Protein AF-A0A6L8KN87-F1 (afdb_monomer)

Solvent-accessible surface area (backbone atoms only — not comparable to full-atom values): 13237 Å² total; per-residue (Å²): 112,73,33,67,49,71,59,48,48,51,52,54,49,55,60,53,72,44,81,81,64,76,75,61,47,58,63,49,22,57,54,46,56,74,53,56,68,62,73,88,76,50,50,73,32,32,50,43,18,48,42,52,71,24,52,58,38,46,48,34,84,45,58,83,90,52,60,23,102,80,75,30,55,58,26,48,72,44,76,50,66,49,100,84,71,46,81,42,54,41,59,46,68,85,76,59,51,71,59,45,38,55,45,24,52,51,47,26,74,66,48,80,33,33,55,59,16,17,50,25,16,41,46,28,44,53,41,34,55,48,41,39,67,78,40,74,89,51,87,70,60,84,74,58,68,66,39,43,51,49,13,21,55,19,19,51,56,35,32,72,44,42,48,90,89,37,68,69,39,50,55,49,24,50,52,27,30,50,50,18,30,51,37,19,56,74,67,66,35,67,70,51,30,54,51,28,50,49,51,46,52,50,52,51,52,51,40,43,76,74,66,52,61,92,54,60,70,65,54,60,65,66,60,51,82,78,48,89,73,79,75,81,76,82,79,83,84,134

Nearest PDB structures (foldseek):
  6xr2-assembly1_C  TM=4.197E-01  e=4.794E-02  synthetic construct
  8e0m-assembly4_K  TM=3.903E-01  e=5.092E-01  synthetic construct
  3w3z-assembly1_A  TM=2.682E-01  e=6.289E+00  Saccharomyces cerevisiae S288C

Secondary structure (DSSP, 8-state):
-----HHHHHHHHHHHHSPP----HHHHHHHHHHTPPPGGG--HHHHHHHIIIIIHHHPEEPPTT---TTSSSEE-SEEEE-TTS-EEEES-GGG--HHHHHHHHHHHHH---HHHHHHHHHHHHHHHHHHHHH-TTSPPPP--HHHHHHHHHHHHHHHTT--TT-HHHHHHHHHHHHHHHHHHHHTT-HHHHHHHHHHHHHHHHHHHHTT--TTTHHHHHHHTTS----PPPPPP--

Radius of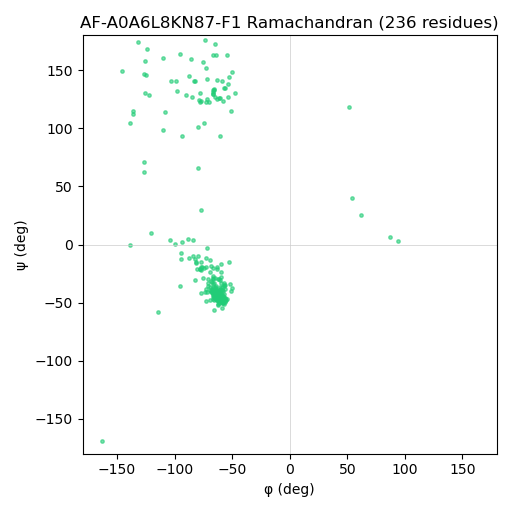 gyration: 19.63 Å; Cα contacts (8 Å, |Δi|>4): 284; chains: 1; bounding box: 73×39×49 Å

Mean predicted aligned error: 7.04 Å

pLDDT: mean 88.49, std 16.47, range [32.66, 98.69]

Foldseek 3Di:
DADAPPQLVVVLVVQQVDDAAADQLQVQLVVSVVSDDPPVPDDPNNVLNNCLRRQLSQWDADDPPDAEPQNFRTHAPDWDADPVRDIDGHVDLQPRDPVSLVVLVVQLVVGPHLVSVLSSLRSSQRSLVSNCVSCVPDDRDDRDLVSLQSNLVSLLVNLVNADLVDVVSLVVNLVSLLSSLVSCVVSVPPVSNVVSVVSNVVSVVVSVVVPVPVCVVSVVSSVVVPDPDPDDDPDDDD

Sequence (238 aa):
MVQIPPALTRRLTEIEATAPSWLDEHPLAAELETLVPDVVALTNDERLGCFAEIVGHRFVPNMPPDRSPWDSYFGPTASGTDKNGNEVHMPDAKQVDAEVIEYWKARARQTPHPILRARYADLAWEVSRIWNREHPDRHRIERPRELAQLAADAYLDSAALADSAEPVQLFMAWRYLSRALELAIFVKDATLVERAKKAAFDFNRINRATGHTGQWWLIDDQDGAGASVERPSPAPGA

Structure (mmCIF, N/CA/C/O backbone):
data_AF-A0A6L8KN87-F1
#
_entry.id   AF-A0A6L8KN87-F1
#
loop_
_atom_site.group_PDB
_atom_site.id
_atom_site.type_symbol
_atom_site.label_atom_id
_atom_site.label_alt_id
_atom_site.label_comp_id
_atom_site.label_asym_id
_atom_site.label_entity_id
_atom_site.label_seq_id
_atom_site.pdbx_PDB_ins_code
_atom_site.Cartn_x
_atom_site.Cartn_y
_atom_site.Cartn_z
_atom_site.occupancy
_atom_site.B_iso_or_equiv
_atom_site.auth_seq_id
_atom_site.auth_comp_id
_atom_site.auth_asym_id
_atom_site.auth_atom_id
_atom_site.pdbx_PDB_model_num
ATOM 1 N N . MET A 1 1 ? -19.976 -0.252 8.766 1.00 86.94 1 MET A N 1
ATOM 2 C CA . MET A 1 1 ? -19.385 -0.885 7.557 1.00 86.94 1 MET A CA 1
ATOM 3 C C . MET A 1 1 ? -18.653 0.194 6.780 1.00 86.94 1 MET A C 1
ATOM 5 O O . MET A 1 1 ? -19.199 1.271 6.645 1.00 86.94 1 MET A O 1
ATOM 9 N N . VAL A 1 2 ? -17.442 -0.042 6.272 1.00 95.75 2 VAL A N 1
ATOM 10 C CA . V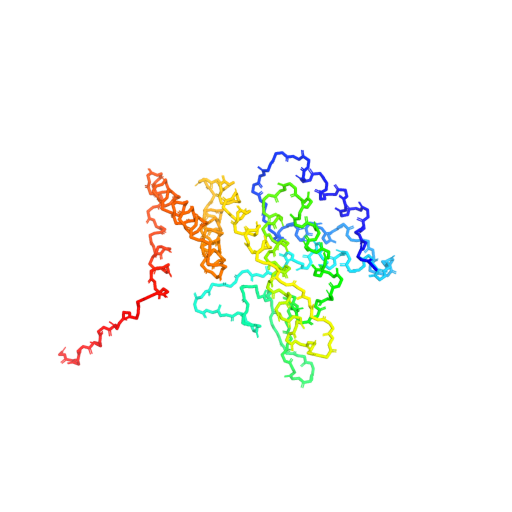AL A 1 2 ? -16.678 1.015 5.576 1.00 95.75 2 VAL A CA 1
ATOM 11 C C . VAL A 1 2 ? -17.464 1.578 4.379 1.00 95.75 2 VAL A C 1
ATOM 13 O O . VAL A 1 2 ? -17.840 0.822 3.484 1.00 95.75 2 VAL A O 1
ATOM 16 N N . GLN A 1 3 ? -17.701 2.894 4.359 1.00 97.00 3 GLN A N 1
ATOM 17 C CA . GLN A 1 3 ? -18.354 3.608 3.255 1.00 97.00 3 GLN A CA 1
ATOM 18 C C . GLN A 1 3 ? -17.434 4.710 2.736 1.00 97.00 3 GLN A C 1
ATOM 20 O O . GLN A 1 3 ? -16.949 5.520 3.511 1.00 97.00 3 GLN A O 1
ATOM 25 N N . ILE A 1 4 ? -17.181 4.770 1.429 1.00 96.62 4 ILE A N 1
ATOM 26 C CA . ILE A 1 4 ? -16.327 5.820 0.859 1.00 96.62 4 ILE A CA 1
ATOM 27 C C . ILE A 1 4 ? -17.193 7.026 0.481 1.00 96.62 4 ILE A C 1
ATOM 29 O O . ILE A 1 4 ? -18.164 6.850 -0.262 1.00 96.62 4 ILE A O 1
ATOM 33 N N . PRO A 1 5 ? -16.851 8.255 0.917 1.00 96.12 5 PRO A N 1
ATOM 34 C CA . PRO A 1 5 ? -17.559 9.449 0.478 1.00 96.12 5 PRO A CA 1
ATOM 35 C C . PRO A 1 5 ? -17.644 9.545 -1.057 1.00 96.12 5 PRO A C 1
ATOM 37 O O . PRO A 1 5 ? -16.679 9.201 -1.754 1.00 96.12 5 PRO A O 1
ATOM 40 N N . PRO A 1 6 ? -18.750 10.064 -1.626 1.00 95.88 6 PRO A N 1
ATOM 41 C CA . PRO A 1 6 ? -18.935 10.110 -3.078 1.00 95.88 6 PRO A CA 1
ATOM 42 C C . PRO A 1 6 ? -17.830 10.860 -3.838 1.00 95.88 6 PRO A C 1
ATOM 44 O O . PRO A 1 6 ? -17.495 10.486 -4.961 1.00 95.88 6 PRO A O 1
ATOM 47 N N . ALA A 1 7 ? -17.250 11.907 -3.238 1.00 96.00 7 ALA A N 1
ATOM 48 C CA . ALA A 1 7 ? -16.167 12.678 -3.848 1.00 96.00 7 ALA A CA 1
ATOM 49 C C . ALA A 1 7 ? -14.875 11.854 -3.991 1.00 96.00 7 ALA A C 1
ATOM 51 O O . ALA A 1 7 ? -14.293 11.823 -5.074 1.00 96.00 7 ALA A O 1
ATOM 52 N N . LEU A 1 8 ? -14.485 11.124 -2.939 1.00 96.88 8 LEU A N 1
ATOM 53 C CA . LEU A 1 8 ? -13.334 10.214 -2.957 1.00 96.88 8 LEU A CA 1
ATOM 54 C C . LEU A 1 8 ? -13.569 9.071 -3.949 1.00 96.88 8 LEU A C 1
ATOM 56 O O . LEU A 1 8 ? -12.708 8.786 -4.777 1.00 96.88 8 LEU A O 1
ATOM 60 N N . THR A 1 9 ? -14.765 8.469 -3.921 1.00 97.00 9 THR A N 1
ATOM 61 C CA . THR A 1 9 ? -15.146 7.385 -4.843 1.00 97.00 9 THR A CA 1
ATOM 62 C C . THR A 1 9 ? -14.984 7.812 -6.299 1.00 97.00 9 THR A C 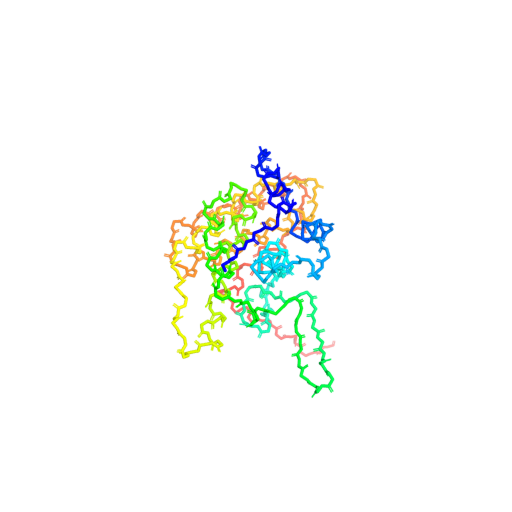1
ATOM 64 O O . THR A 1 9 ? -14.382 7.091 -7.095 1.00 97.00 9 THR A O 1
ATOM 67 N N . ARG A 1 10 ? -15.491 9.002 -6.653 1.00 97.62 10 ARG A N 1
ATOM 68 C CA . ARG A 1 10 ? -15.362 9.554 -8.005 1.00 97.62 10 ARG A CA 1
ATOM 69 C C . ARG A 1 10 ? -13.896 9.702 -8.395 1.00 97.62 10 ARG A C 1
ATOM 71 O O . ARG A 1 10 ? -13.511 9.225 -9.457 1.00 97.62 10 ARG A O 1
ATOM 78 N N . ARG A 1 11 ? -13.082 10.306 -7.526 1.00 97.12 11 ARG A N 1
ATOM 79 C CA . ARG A 1 11 ? -11.677 10.571 -7.835 1.00 97.12 11 ARG A CA 1
ATOM 80 C C . ARG A 1 11 ? -10.859 9.292 -8.014 1.00 97.12 11 ARG A C 1
ATOM 82 O O . ARG A 1 11 ? -10.108 9.177 -8.977 1.00 97.12 11 ARG A O 1
ATOM 89 N N . LEU A 1 12 ? -11.044 8.313 -7.131 1.00 96.56 12 LEU A N 1
ATOM 90 C CA . LEU A 1 12 ? -10.401 7.001 -7.250 1.00 96.56 12 LEU A CA 1
ATOM 91 C C . LEU A 1 12 ? -10.825 6.289 -8.541 1.00 96.56 12 LEU A C 1
ATOM 93 O O . LEU A 1 12 ? -9.977 5.756 -9.249 1.00 96.56 12 LEU A O 1
ATOM 97 N N . THR A 1 13 ? -12.112 6.359 -8.896 1.00 96.81 13 THR A N 1
ATOM 98 C CA . THR A 1 13 ? -12.623 5.785 -10.151 1.00 96.81 13 THR A CA 1
ATOM 99 C C . THR A 1 13 ? -11.981 6.442 -11.376 1.00 96.81 13 THR A C 1
ATOM 101 O O . THR A 1 13 ? -11.642 5.749 -12.328 1.00 96.81 13 THR A O 1
ATOM 104 N N . GLU A 1 14 ? -11.787 7.763 -11.368 1.00 96.50 14 GLU A N 1
ATOM 105 C CA . GLU A 1 14 ? -11.111 8.479 -12.459 1.00 96.50 14 GLU A CA 1
ATOM 106 C C . GLU A 1 14 ? -9.652 8.037 -12.618 1.00 96.50 14 GLU A C 1
ATOM 108 O O . GLU A 1 14 ? -9.215 7.790 -13.740 1.00 96.50 14 GLU A O 1
ATOM 113 N N . ILE A 1 15 ? -8.918 7.892 -11.508 1.00 95.62 15 ILE A N 1
ATOM 114 C CA . ILE A 1 15 ? -7.540 7.373 -11.510 1.00 95.62 15 ILE A CA 1
ATOM 115 C C . ILE A 1 15 ? -7.516 5.967 -12.122 1.00 95.62 15 ILE A C 1
ATOM 117 O O . ILE A 1 15 ? -6.724 5.681 -13.017 1.00 95.62 15 ILE A O 1
ATOM 121 N N . GLU A 1 16 ? -8.426 5.097 -11.691 1.00 95.75 16 GLU A N 1
ATOM 122 C CA . GLU A 1 16 ? -8.488 3.697 -12.119 1.00 95.75 16 GLU A CA 1
ATOM 123 C C . GLU A 1 16 ? -9.029 3.485 -13.537 1.00 95.75 16 GLU A C 1
ATOM 125 O O . GLU A 1 16 ? -8.784 2.434 -14.129 1.00 95.75 16 GLU A O 1
ATOM 130 N N . ALA A 1 17 ? -9.759 4.456 -14.088 1.00 94.00 17 ALA A N 1
ATOM 131 C CA . ALA A 1 17 ? -10.262 4.411 -15.458 1.00 94.00 17 ALA A CA 1
ATOM 132 C C . ALA A 1 17 ? -9.178 4.731 -16.500 1.00 94.00 17 ALA A C 1
ATOM 134 O O . ALA A 1 17 ? -9.341 4.412 -17.680 1.00 94.00 17 ALA A O 1
ATOM 135 N N . THR A 1 18 ? -8.086 5.377 -16.086 1.00 89.44 18 THR A N 1
ATOM 136 C CA . THR A 1 18 ? -6.956 5.695 -16.965 1.00 89.44 18 THR A CA 1
ATOM 137 C C . THR A 1 18 ? -5.960 4.540 -17.064 1.00 89.44 18 THR A C 1
ATOM 139 O O . THR A 1 18 ? -5.928 3.644 -16.221 1.00 89.44 18 THR A O 1
ATOM 142 N N . ALA A 1 19 ? -5.146 4.537 -18.127 1.00 85.25 19 ALA A N 1
ATOM 143 C CA . ALA A 1 19 ? -4.025 3.608 -18.211 1.00 85.25 19 ALA A CA 1
ATOM 144 C C . ALA A 1 19 ? -3.113 3.809 -16.986 1.00 85.25 19 ALA A C 1
ATOM 146 O O . ALA A 1 19 ? -2.826 4.963 -16.663 1.00 85.25 19 ALA A O 1
ATOM 147 N N . PRO A 1 20 ? -2.655 2.732 -16.319 1.00 89.00 20 PRO A N 1
ATOM 148 C CA . PRO A 1 20 ? -1.827 2.865 -15.131 1.00 89.00 20 PRO A CA 1
ATOM 149 C C . PRO A 1 20 ? -0.608 3.750 -15.385 1.00 89.00 20 PRO A C 1
ATOM 151 O O . PRO A 1 20 ? 0.164 3.507 -16.312 1.00 89.00 20 PRO A O 1
ATOM 154 N N . SER A 1 21 ? -0.440 4.759 -14.539 1.00 93.88 21 SER A N 1
ATOM 155 C CA . SER A 1 21 ? 0.724 5.636 -14.510 1.00 93.88 21 SER A CA 1
ATOM 156 C C . SER A 1 21 ? 1.345 5.611 -13.122 1.00 93.88 21 SER A C 1
ATOM 158 O O . SER A 1 21 ? 0.746 5.114 -12.167 1.00 93.88 21 SER A O 1
ATOM 160 N N . TRP A 1 22 ? 2.549 6.163 -12.992 1.00 96.19 22 TRP A N 1
ATOM 161 C CA . TRP A 1 22 ? 3.132 6.356 -11.673 1.00 96.19 22 TRP A CA 1
ATOM 162 C C . TRP A 1 22 ? 2.193 7.187 -10.786 1.00 96.19 22 TRP A C 1
ATOM 164 O O . TRP A 1 22 ? 1.646 8.202 -11.223 1.00 96.19 22 TRP A O 1
ATOM 174 N N . LEU A 1 23 ? 2.005 6.739 -9.547 1.00 95.56 23 LEU A N 1
ATOM 175 C CA . LEU A 1 23 ? 1.123 7.345 -8.560 1.00 95.56 23 LEU A CA 1
ATOM 176 C C . LEU A 1 23 ? 1.869 7.382 -7.232 1.00 95.56 23 LEU A C 1
ATOM 178 O O . LEU A 1 23 ? 2.184 6.335 -6.679 1.00 95.56 23 LEU A O 1
ATOM 182 N N . ASP A 1 24 ? 2.159 8.579 -6.735 1.00 93.12 24 ASP A N 1
ATOM 183 C CA . ASP A 1 24 ? 2.758 8.743 -5.413 1.00 93.12 24 ASP A CA 1
ATOM 184 C C . ASP A 1 24 ? 1.649 8.753 -4.356 1.00 93.12 24 ASP A C 1
ATOM 186 O O . ASP A 1 24 ? 0.673 9.508 -4.445 1.00 93.12 24 ASP A O 1
ATOM 190 N N . GLU A 1 25 ? 1.786 7.888 -3.357 1.00 92.12 25 GLU A N 1
ATOM 191 C CA . GLU A 1 25 ? 0.766 7.674 -2.344 1.00 92.12 25 GLU A CA 1
ATOM 192 C C . GLU A 1 25 ? 0.597 8.897 -1.426 1.00 92.12 25 GLU A C 1
ATOM 194 O O . GLU A 1 25 ? -0.518 9.175 -0.981 1.00 92.12 25 GLU A O 1
ATOM 199 N N . HIS A 1 26 ? 1.654 9.680 -1.168 1.00 92.25 26 HIS A N 1
ATOM 200 C CA . HIS A 1 26 ? 1.548 10.856 -0.292 1.00 92.25 26 HIS A CA 1
ATOM 201 C C . HIS A 1 26 ? 0.792 12.026 -0.947 1.00 92.25 26 HIS A C 1
ATOM 203 O O . HIS A 1 26 ? -0.114 12.569 -0.301 1.00 92.25 26 HIS A O 1
ATOM 209 N N . PRO A 1 27 ? 1.101 12.430 -2.196 1.00 95.25 27 PRO A N 1
ATOM 210 C CA . PRO A 1 27 ? 0.283 13.360 -2.963 1.00 95.25 27 PRO A CA 1
ATOM 211 C C . PRO A 1 27 ? -1.150 12.873 -3.152 1.00 95.25 27 PRO A C 1
ATOM 213 O O . PRO A 1 27 ? -2.059 13.682 -3.000 1.00 95.25 27 PRO A O 1
ATOM 216 N N . LEU A 1 28 ? -1.372 11.574 -3.400 1.00 96.00 28 LEU A N 1
ATOM 217 C CA . LEU A 1 28 ? -2.726 11.023 -3.477 1.00 96.00 28 LEU A CA 1
ATOM 218 C C . LEU A 1 28 ? -3.489 11.231 -2.164 1.00 96.00 28 LEU A C 1
ATOM 220 O O . LEU A 1 28 ? -4.614 11.719 -2.182 1.00 96.00 28 LEU A O 1
ATOM 224 N N . ALA A 1 29 ? -2.886 10.897 -1.020 1.00 96.56 29 ALA A N 1
ATOM 225 C CA . ALA A 1 29 ? -3.517 11.108 0.281 1.00 96.56 29 ALA A CA 1
ATOM 226 C C . ALA A 1 29 ? -3.889 12.584 0.494 1.00 96.56 29 ALA A C 1
ATOM 228 O O . ALA A 1 29 ? -5.012 12.886 0.887 1.00 96.56 29 ALA A O 1
ATOM 229 N N . ALA A 1 30 ? -2.968 13.502 0.179 1.00 96.50 30 ALA A N 1
ATOM 230 C CA . ALA A 1 30 ? -3.201 14.940 0.294 1.00 96.50 30 ALA A CA 1
ATOM 231 C C . ALA A 1 30 ? -4.310 15.431 -0.655 1.00 96.50 30 ALA A C 1
ATOM 233 O O . ALA A 1 30 ? -5.129 16.264 -0.275 1.00 96.50 30 ALA A O 1
ATOM 234 N N . GLU A 1 31 ? -4.364 14.900 -1.877 1.00 97.19 31 GLU A N 1
ATOM 235 C CA . GLU A 1 31 ? -5.434 15.182 -2.831 1.00 97.19 31 GLU A CA 1
ATOM 236 C C . GLU A 1 31 ? -6.789 14.720 -2.280 1.00 97.19 31 GLU A C 1
ATOM 238 O O . GLU A 1 31 ? -7.737 15.504 -2.238 1.00 97.19 31 GLU A O 1
ATOM 243 N N . LEU A 1 32 ? -6.881 13.479 -1.800 1.00 97.12 32 LEU A N 1
ATOM 244 C CA . LEU A 1 32 ? -8.118 12.919 -1.258 1.00 97.12 32 LEU A CA 1
ATOM 245 C C . LEU A 1 32 ? -8.583 13.656 0.007 1.00 97.12 32 LEU A C 1
ATOM 247 O O . LEU A 1 32 ? -9.784 13.865 0.162 1.00 97.12 32 LEU A O 1
ATOM 251 N N . GLU A 1 33 ? -7.666 14.116 0.864 1.00 95.62 33 GLU A N 1
ATOM 252 C CA . GLU A 1 33 ? -7.979 14.961 2.031 1.00 95.62 33 GLU A CA 1
ATOM 253 C C . GLU A 1 33 ? -8.728 16.239 1.639 1.00 95.62 33 GLU A C 1
ATOM 255 O O . GLU A 1 33 ? -9.669 16.629 2.328 1.00 95.62 33 GLU A O 1
ATOM 260 N N . THR A 1 34 ? -8.377 16.862 0.509 1.00 96.50 34 THR A N 1
ATOM 261 C CA . THR A 1 34 ? -9.041 18.095 0.042 1.00 96.50 34 THR A CA 1
ATOM 262 C C . THR A 1 34 ? -10.492 17.871 -0.393 1.00 96.50 34 THR A C 1
ATOM 264 O O . THR A 1 34 ? -11.270 18.820 -0.478 1.00 96.50 34 THR A O 1
ATOM 267 N N . LEU A 1 35 ? -10.863 16.615 -0.659 1.00 96.38 35 LEU A N 1
ATOM 268 C CA . LEU A 1 35 ? -12.198 16.205 -1.090 1.00 96.38 35 L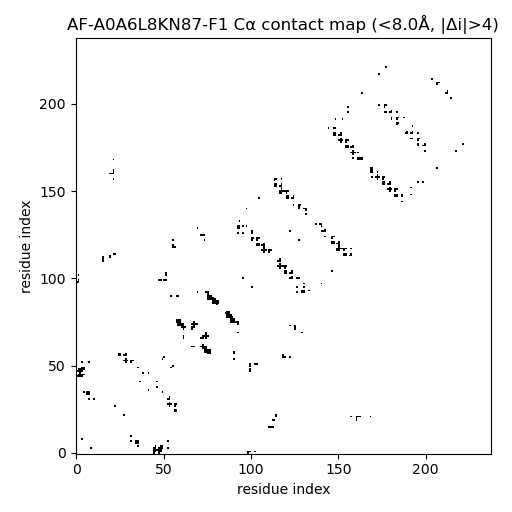EU A CA 1
ATOM 269 C C . LEU A 1 35 ? -13.088 15.762 0.079 1.00 96.38 35 LEU A C 1
ATOM 271 O O . LEU A 1 35 ? -14.274 15.486 -0.129 1.00 96.38 35 LEU A O 1
ATOM 275 N N . VAL A 1 36 ? -12.532 15.661 1.289 1.00 94.44 36 VAL A N 1
ATOM 276 C CA . VAL A 1 36 ? -13.282 15.255 2.478 1.00 94.44 36 VAL A CA 1
ATOM 277 C C . VAL A 1 36 ? -14.219 16.402 2.880 1.00 94.44 36 VAL A C 1
ATOM 279 O O . VAL A 1 36 ? -13.758 17.531 3.063 1.00 94.44 36 VAL A O 1
ATOM 282 N N . PRO A 1 37 ? -15.539 16.159 3.008 1.00 83.69 37 PRO A N 1
ATOM 283 C CA . PRO A 1 37 ? -16.458 17.169 3.524 1.00 83.69 37 PRO A CA 1
ATOM 284 C C . PRO A 1 37 ? -16.127 17.490 4.989 1.00 83.69 37 PRO A C 1
ATOM 286 O O . PRO A 1 37 ? -15.308 16.816 5.611 1.00 83.69 37 PRO A O 1
ATOM 289 N N . ASP A 1 38 ? -16.778 18.503 5.567 1.00 89.25 38 ASP A N 1
ATOM 290 C CA . ASP A 1 38 ? -16.598 18.816 6.988 1.00 89.25 38 ASP A CA 1
ATOM 291 C C . ASP A 1 38 ? -16.716 17.537 7.832 1.00 89.25 38 ASP A C 1
ATOM 293 O O . ASP A 1 38 ? -17.666 16.763 7.688 1.00 89.25 38 ASP A O 1
ATOM 297 N N . VAL A 1 39 ? -15.738 17.316 8.712 1.00 83.19 39 VAL A N 1
ATOM 298 C CA . VAL A 1 39 ? -15.678 16.154 9.596 1.00 83.19 39 VAL A CA 1
ATOM 299 C C . VAL A 1 39 ? -16.987 15.987 10.364 1.00 83.19 39 VAL A C 1
ATOM 301 O O . VAL A 1 39 ? -17.393 14.858 10.608 1.00 83.19 39 VAL A O 1
ATOM 304 N N . VAL A 1 40 ? -17.684 17.066 10.727 1.00 87.69 40 VAL A N 1
ATOM 305 C CA . VAL A 1 40 ? -18.980 17.009 11.426 1.00 87.69 40 VAL A CA 1
ATOM 306 C C . VAL A 1 40 ? -20.096 16.421 10.549 1.00 87.69 40 VAL A C 1
ATOM 308 O O . VAL A 1 40 ? -21.027 15.820 11.079 1.00 87.69 40 VAL A O 1
ATOM 311 N N . ALA A 1 41 ? -19.993 16.542 9.225 1.00 91.19 41 ALA A N 1
ATOM 312 C CA . ALA A 1 41 ? -20.965 16.009 8.274 1.00 91.19 41 ALA A CA 1
ATOM 313 C C . ALA A 1 41 ? -20.776 14.511 7.976 1.00 91.19 41 ALA A C 1
ATOM 315 O O . ALA A 1 41 ? -21.690 13.889 7.439 1.00 91.19 41 ALA A O 1
ATOM 316 N N . LEU A 1 42 ? -19.622 13.928 8.323 1.00 93.94 42 LEU A N 1
ATOM 317 C CA . LEU A 1 42 ? -19.329 12.517 8.070 1.00 93.94 42 LEU A CA 1
ATOM 318 C C . LEU A 1 42 ? -20.016 11.595 9.080 1.00 93.94 42 LEU A C 1
ATOM 320 O O . LEU A 1 42 ? -19.835 11.727 10.301 1.00 93.94 42 LEU A O 1
ATOM 324 N N . THR A 1 43 ? -20.700 10.580 8.555 1.00 95.56 43 THR A N 1
ATOM 325 C CA . THR A 1 43 ? -21.112 9.408 9.334 1.00 95.56 43 THR A CA 1
ATOM 326 C C . THR A 1 43 ? -19.892 8.628 9.840 1.00 95.56 43 THR A C 1
ATOM 328 O O . THR A 1 43 ? -18.775 8.788 9.348 1.00 95.56 43 THR A O 1
ATOM 331 N N . ASN A 1 44 ? -20.082 7.754 10.831 1.00 94.69 44 ASN A N 1
ATOM 332 C CA . ASN A 1 44 ? -18.991 6.901 11.322 1.00 94.69 44 ASN A CA 1
ATOM 333 C C . ASN A 1 44 ? -18.436 5.987 10.218 1.00 94.69 44 ASN A C 1
ATOM 335 O O . ASN A 1 44 ? -17.224 5.842 10.089 1.00 94.69 44 ASN A O 1
ATOM 339 N N . ASP A 1 45 ? -19.320 5.440 9.388 1.00 96.38 45 ASP A N 1
ATOM 340 C CA . ASP A 1 45 ? -18.961 4.569 8.270 1.00 96.38 45 ASP A CA 1
ATOM 341 C C . ASP A 1 45 ? -18.154 5.320 7.194 1.00 96.38 45 ASP A C 1
ATOM 343 O O . ASP A 1 45 ? -17.183 4.778 6.660 1.00 96.38 45 ASP A O 1
ATOM 347 N N . GLU A 1 46 ? -18.477 6.594 6.943 1.00 96.12 46 GLU A N 1
ATOM 348 C CA . GLU A 1 46 ? -17.695 7.460 6.054 1.00 96.12 46 GLU A CA 1
ATOM 349 C C . GLU A 1 46 ? -16.345 7.875 6.640 1.00 96.12 46 GLU A C 1
ATOM 351 O O . GLU A 1 46 ? -15.366 7.986 5.903 1.00 96.12 46 GLU A O 1
ATOM 356 N N . ARG A 1 47 ? -16.244 8.058 7.963 1.00 94.94 47 ARG A N 1
ATOM 357 C CA . ARG A 1 47 ? -14.950 8.299 8.625 1.00 94.94 47 ARG A CA 1
ATOM 358 C C . ARG A 1 47 ? -14.020 7.103 8.471 1.00 94.94 47 ARG A C 1
ATOM 360 O O . ARG A 1 47 ? -12.841 7.304 8.193 1.00 94.94 47 ARG A O 1
ATOM 367 N N . LEU A 1 48 ? -14.547 5.883 8.600 1.00 95.62 48 LEU A N 1
ATOM 368 C CA . LEU A 1 48 ? -13.785 4.664 8.322 1.00 95.62 48 LEU A CA 1
ATOM 369 C C . LEU A 1 48 ? -13.337 4.611 6.858 1.00 95.62 48 LEU A C 1
ATOM 371 O O . LEU A 1 48 ? -12.206 4.220 6.585 1.00 95.62 48 LEU A O 1
ATOM 375 N N . GLY A 1 49 ? -14.184 5.044 5.920 1.00 96.38 49 GLY A N 1
ATOM 376 C CA . GLY A 1 49 ? -13.816 5.142 4.508 1.00 96.38 49 GLY A CA 1
ATOM 377 C C . GLY A 1 49 ? -12.715 6.156 4.233 1.00 96.38 49 GLY A C 1
ATOM 378 O O . GLY A 1 49 ? -11.737 5.823 3.571 1.00 96.38 49 GLY A O 1
ATOM 379 N N . CYS A 1 50 ? -12.823 7.364 4.792 1.00 95.19 50 CYS A N 1
ATOM 380 C CA . CYS A 1 50 ? -11.753 8.358 4.742 1.00 95.19 50 CYS A CA 1
ATOM 381 C C . CYS A 1 50 ? -10.460 7.796 5.332 1.00 95.19 50 CYS A C 1
ATOM 383 O O . CYS A 1 50 ? -9.405 7.917 4.723 1.00 95.19 50 CYS A O 1
ATOM 385 N N . PHE A 1 51 ? -10.527 7.135 6.488 1.00 94.69 51 PHE A N 1
ATOM 386 C CA . PHE A 1 51 ? -9.357 6.509 7.091 1.00 94.69 51 PHE A CA 1
ATOM 387 C C . PHE A 1 51 ? -8.739 5.460 6.151 1.00 94.69 51 PHE A C 1
ATOM 389 O O . PHE A 1 51 ? -7.543 5.506 5.866 1.00 94.69 51 PHE A O 1
ATOM 396 N N . ALA A 1 52 ? -9.549 4.549 5.614 1.00 96.62 52 ALA A N 1
ATOM 397 C CA . ALA A 1 52 ? -9.084 3.490 4.727 1.00 96.62 52 ALA A CA 1
ATOM 398 C C . ALA A 1 52 ? -8.436 4.028 3.439 1.00 96.62 52 ALA A C 1
ATOM 400 O O . ALA A 1 52 ? -7.417 3.486 3.006 1.00 96.62 52 ALA A O 1
ATOM 401 N N . GLU A 1 53 ? -9.010 5.077 2.845 1.00 96.69 53 GLU A N 1
ATOM 402 C CA . GLU A 1 53 ? -8.602 5.623 1.545 1.00 96.69 53 GLU A CA 1
ATOM 403 C C . GLU A 1 53 ? -7.606 6.781 1.618 1.00 96.69 53 GLU A C 1
ATOM 405 O O . GLU A 1 53 ? -7.031 7.139 0.602 1.00 96.69 53 GLU A O 1
ATOM 410 N N . ILE A 1 54 ? -7.371 7.368 2.791 1.00 96.38 54 ILE A N 1
ATOM 411 C CA . ILE A 1 54 ? -6.396 8.455 2.973 1.00 96.38 54 ILE A CA 1
ATOM 412 C C . ILE A 1 54 ? -5.266 7.984 3.871 1.00 96.38 54 ILE A C 1
ATOM 414 O O . ILE A 1 54 ? -4.099 7.983 3.484 1.00 96.38 54 ILE A O 1
ATOM 418 N N . VAL A 1 55 ? -5.610 7.563 5.088 1.00 93.06 55 VAL A N 1
ATOM 419 C CA . VAL A 1 55 ? -4.619 7.248 6.118 1.00 93.06 55 VAL A CA 1
ATOM 420 C C . VAL A 1 55 ? -3.806 6.013 5.733 1.00 93.06 55 VAL A C 1
ATOM 422 O O . VAL A 1 55 ? -2.603 5.980 5.985 1.00 93.06 55 VAL A O 1
ATOM 425 N N . GLY A 1 56 ? -4.411 5.055 5.022 1.00 93.44 56 GLY A N 1
ATOM 426 C CA . GLY A 1 56 ? -3.690 3.933 4.410 1.00 93.44 56 GLY A CA 1
ATOM 427 C C . GLY A 1 56 ? -2.487 4.381 3.565 1.00 93.44 56 GLY A C 1
ATOM 428 O O . GLY A 1 56 ? -1.402 3.808 3.658 1.00 93.44 56 GLY A O 1
ATOM 429 N N . HIS A 1 57 ? -2.632 5.472 2.812 1.00 95.56 57 HIS A N 1
ATOM 430 C CA . HIS A 1 57 ? -1.573 6.013 1.957 1.00 95.56 57 HIS A CA 1
ATOM 431 C C . HIS A 1 57 ? -0.557 6.885 2.695 1.00 95.56 57 HIS A C 1
ATOM 433 O O . HIS A 1 57 ? 0.510 7.159 2.148 1.00 95.56 57 HIS A O 1
ATOM 439 N N . ARG A 1 58 ? -0.847 7.277 3.941 1.00 95.25 58 ARG A N 1
ATOM 440 C CA . ARG A 1 58 ? 0.087 8.002 4.813 1.00 95.25 58 ARG A CA 1
ATOM 441 C C . ARG A 1 58 ? 1.091 7.079 5.500 1.00 95.25 58 ARG A C 1
ATOM 443 O O . ARG A 1 58 ? 2.081 7.571 6.013 1.00 95.25 58 ARG A O 1
ATOM 450 N N . PHE A 1 59 ? 0.894 5.762 5.529 1.00 94.56 59 PHE A N 1
ATOM 451 C CA . PHE A 1 59 ? 1.917 4.867 6.075 1.00 94.56 59 PHE A CA 1
ATOM 452 C C . PHE A 1 59 ? 3.193 4.870 5.215 1.00 94.56 59 PHE A C 1
ATOM 454 O O . PHE A 1 59 ? 3.147 4.727 3.985 1.00 94.56 59 PHE A O 1
ATOM 461 N N . VAL A 1 60 ? 4.350 4.982 5.871 1.00 91.69 60 VAL A N 1
ATOM 462 C CA . VAL A 1 60 ? 5.658 5.081 5.208 1.00 91.69 60 VAL A CA 1
ATOM 463 C C . VAL A 1 60 ? 6.338 3.713 5.179 1.00 91.69 60 VAL A C 1
ATOM 465 O O . VAL A 1 60 ? 6.392 3.049 6.214 1.00 91.69 60 VAL A O 1
ATOM 468 N N . PRO A 1 61 ? 6.870 3.269 4.030 1.00 89.94 61 PRO A N 1
ATOM 469 C CA . PRO A 1 61 ? 7.757 2.114 3.974 1.00 89.94 61 PRO A CA 1
ATOM 470 C C . PRO A 1 61 ? 9.040 2.335 4.784 1.00 89.94 61 PRO A C 1
ATOM 472 O O . PRO A 1 61 ? 9.774 3.292 4.532 1.00 89.94 61 PRO A O 1
ATOM 475 N N . ASN A 1 62 ? 9.345 1.419 5.695 1.00 83.50 62 ASN A N 1
ATOM 476 C CA . ASN A 1 62 ? 10.621 1.341 6.392 1.00 83.50 62 ASN A CA 1
ATOM 477 C C . ASN A 1 62 ? 11.515 0.288 5.740 1.00 83.50 62 ASN A C 1
ATOM 479 O O . ASN A 1 62 ? 11.048 -0.775 5.330 1.00 83.50 62 ASN A O 1
ATOM 483 N N . MET A 1 63 ? 12.806 0.598 5.651 1.00 63.75 63 MET A N 1
ATOM 484 C CA . MET A 1 63 ? 13.817 -0.320 5.136 1.00 63.75 63 MET A CA 1
ATOM 485 C C . MET A 1 63 ? 14.605 -0.909 6.308 1.00 63.75 63 MET A C 1
ATOM 487 O O . MET A 1 63 ? 14.944 -0.166 7.230 1.00 63.75 63 MET A O 1
ATOM 491 N N . PRO A 1 64 ? 14.953 -2.207 6.270 1.00 59.47 64 PRO A N 1
ATOM 492 C CA . PRO A 1 64 ? 15.931 -2.772 7.191 1.00 59.47 64 PRO A CA 1
ATOM 493 C C . PRO A 1 64 ? 17.233 -1.939 7.240 1.00 59.47 64 PRO A C 1
ATOM 495 O O . PRO A 1 64 ? 17.615 -1.363 6.222 1.00 59.47 64 PRO A O 1
ATOM 498 N N . PRO A 1 65 ? 17.932 -1.886 8.392 1.00 61.56 65 PRO A N 1
ATOM 499 C CA . PRO A 1 65 ? 17.627 -2.594 9.639 1.00 61.56 65 PRO A CA 1
ATOM 500 C C . PRO A 1 65 ? 16.519 -1.934 10.474 1.00 61.56 65 PRO A C 1
ATOM 502 O O . PRO A 1 65 ? 16.043 -2.545 11.433 1.00 61.56 65 PRO A O 1
ATOM 505 N N . ASP A 1 66 ? 16.092 -0.725 10.110 1.00 65.00 66 ASP A N 1
ATOM 506 C CA . ASP A 1 66 ? 15.130 0.057 10.875 1.00 65.00 66 ASP A CA 1
ATOM 507 C C . ASP A 1 66 ? 13.726 -0.519 10.691 1.00 65.00 66 ASP A C 1
ATOM 509 O O . ASP A 1 66 ? 13.075 -0.374 9.656 1.00 65.00 66 ASP A O 1
ATOM 513 N N . ARG A 1 67 ? 13.239 -1.216 11.717 1.00 67.69 67 ARG A N 1
ATOM 514 C CA . ARG A 1 67 ? 11.842 -1.640 11.763 1.00 67.69 67 ARG A CA 1
ATOM 515 C C . ARG A 1 67 ? 10.993 -0.550 12.393 1.00 67.69 67 ARG A C 1
ATOM 517 O O . ARG A 1 67 ? 11.430 0.144 13.308 1.00 67.69 67 ARG A O 1
ATOM 524 N N . SER A 1 68 ? 9.761 -0.417 11.901 1.00 83.69 68 SER A N 1
ATOM 525 C CA . SER A 1 68 ? 8.777 0.479 12.517 1.00 83.69 68 SER A CA 1
ATOM 526 C C . SER A 1 68 ? 8.600 0.158 14.009 1.00 83.69 68 SER A C 1
ATOM 528 O O . SER A 1 68 ? 8.881 -0.971 14.430 1.00 83.69 68 SER A O 1
ATOM 530 N N . PRO A 1 69 ? 8.008 1.077 14.795 1.00 86.81 69 PRO A N 1
ATOM 531 C CA . PRO A 1 69 ? 7.610 0.811 16.182 1.00 86.81 69 PRO A CA 1
ATOM 532 C C . PRO A 1 69 ? 6.732 -0.441 16.362 1.00 86.81 69 PRO A C 1
ATOM 534 O O . PRO A 1 69 ? 6.546 -0.931 17.476 1.00 86.81 69 PRO A O 1
ATOM 537 N N . TRP A 1 70 ? 6.174 -0.975 15.271 1.00 90.31 70 TRP A N 1
ATOM 538 C CA . TRP A 1 70 ? 5.309 -2.150 15.270 1.00 90.31 70 TRP A CA 1
ATOM 539 C C . TRP A 1 70 ? 5.985 -3.432 14.777 1.00 90.31 70 TRP A C 1
ATOM 541 O O . TRP A 1 70 ? 5.308 -4.463 14.716 1.00 90.31 70 TRP A O 1
ATOM 551 N N . ASP A 1 71 ? 7.288 -3.394 14.471 1.00 88.69 71 ASP A N 1
ATOM 552 C CA . ASP A 1 71 ? 8.037 -4.482 13.828 1.00 88.69 71 ASP A CA 1
ATOM 553 C C . ASP A 1 71 ? 7.506 -4.818 12.412 1.00 88.69 71 ASP A C 1
ATOM 555 O O . ASP A 1 71 ? 7.630 -5.944 11.937 1.00 88.69 71 ASP A O 1
ATOM 559 N N . SER A 1 72 ? 6.872 -3.861 11.724 1.00 90.19 72 SER A N 1
ATOM 560 C CA . SER A 1 72 ? 6.307 -3.989 10.366 1.00 90.19 72 SER A CA 1
ATOM 561 C C . SER A 1 72 ? 7.058 -3.192 9.310 1.00 90.19 72 SER A C 1
ATOM 563 O O . SER A 1 72 ? 7.742 -2.216 9.628 1.00 90.19 72 SER A O 1
ATOM 565 N N . TYR A 1 73 ? 6.848 -3.578 8.049 1.00 92.31 73 TYR A N 1
ATOM 566 C CA . TYR A 1 73 ? 7.308 -2.826 6.882 1.00 92.31 73 TYR A CA 1
ATOM 567 C C . TYR A 1 73 ? 6.777 -1.390 6.864 1.00 92.31 73 TYR A C 1
ATOM 569 O O . TYR A 1 73 ? 7.526 -0.459 6.607 1.00 92.31 73 TYR A O 1
ATOM 577 N N . PHE A 1 74 ? 5.503 -1.188 7.197 1.00 93.94 74 PHE A N 1
ATOM 578 C CA . PHE A 1 74 ? 4.931 0.150 7.308 1.00 93.94 74 PHE A CA 1
ATOM 579 C C . PHE A 1 74 ? 5.210 0.777 8.672 1.00 93.94 74 PHE A C 1
ATOM 581 O O . PHE A 1 74 ? 5.130 0.093 9.692 1.00 93.94 74 PHE A O 1
ATOM 588 N N . GLY A 1 75 ? 5.497 2.077 8.678 1.00 92.94 75 GLY A N 1
ATOM 589 C CA . GLY A 1 75 ? 5.695 2.915 9.854 1.00 92.94 75 GLY A CA 1
ATOM 590 C C . GLY A 1 75 ? 4.904 4.226 9.792 1.00 92.94 75 GLY A C 1
ATOM 591 O O . GLY A 1 75 ? 4.262 4.525 8.778 1.00 92.94 75 GLY A O 1
ATOM 592 N N . PRO A 1 76 ? 4.930 5.010 10.881 1.00 94.00 76 PRO A N 1
ATOM 593 C CA . PRO A 1 76 ? 4.282 6.313 10.926 1.00 94.00 76 PRO A CA 1
ATOM 594 C C . PRO A 1 76 ? 5.079 7.376 10.158 1.00 94.00 76 PRO A C 1
ATOM 596 O O . PRO A 1 76 ? 6.295 7.278 10.025 1.00 94.00 76 PRO A O 1
ATOM 599 N N . THR A 1 77 ? 4.400 8.438 9.720 1.00 92.44 77 THR A N 1
ATOM 600 C CA . THR A 1 77 ? 5.056 9.657 9.200 1.00 92.44 77 THR A CA 1
ATOM 601 C C . THR A 1 77 ? 5.650 10.524 10.299 1.00 92.44 77 THR A C 1
ATOM 603 O O . THR A 1 77 ? 6.614 11.245 10.061 1.00 92.44 77 THR A O 1
ATOM 606 N N . ALA A 1 78 ? 5.069 10.476 11.498 1.00 90.75 78 ALA A N 1
ATOM 607 C CA . ALA A 1 78 ? 5.513 11.255 12.639 1.00 90.75 78 ALA A CA 1
ATOM 608 C C . ALA A 1 78 ? 5.318 10.480 13.944 1.00 90.75 78 ALA A C 1
ATOM 610 O O . ALA A 1 78 ? 4.384 9.686 14.092 1.00 90.75 78 ALA A O 1
ATOM 611 N N . SER A 1 79 ? 6.191 10.750 14.907 1.00 92.12 79 SER A N 1
ATOM 612 C CA . SER A 1 79 ? 6.058 10.313 16.292 1.00 92.12 79 SER A CA 1
ATOM 613 C C . SER A 1 79 ? 6.149 11.512 17.232 1.00 92.12 79 SER A C 1
ATOM 615 O O . SER A 1 79 ? 6.675 12.570 16.879 1.00 92.12 79 SER A O 1
ATOM 617 N N . GLY A 1 80 ? 5.603 11.361 18.432 1.00 92.38 80 GLY A N 1
ATOM 618 C CA . GLY A 1 80 ? 5.655 12.382 19.465 1.00 92.38 80 GLY A CA 1
ATOM 619 C C . GLY A 1 80 ? 5.338 11.813 20.836 1.00 92.38 80 GLY A C 1
ATOM 620 O O . GLY A 1 80 ? 5.256 10.601 21.026 1.00 92.38 80 GLY A O 1
ATOM 621 N N . THR A 1 81 ? 5.136 12.708 21.794 1.00 95.31 81 THR A N 1
ATOM 622 C CA . THR A 1 81 ? 4.766 12.353 23.163 1.00 95.31 81 THR A CA 1
ATOM 623 C C . THR A 1 81 ? 3.496 13.102 23.542 1.00 95.31 81 THR A C 1
ATOM 625 O O . THR A 1 81 ? 3.400 14.312 23.324 1.00 95.31 81 THR A O 1
ATOM 628 N N . ASP A 1 82 ? 2.503 12.393 24.076 1.00 92.06 82 ASP A N 1
ATOM 629 C CA . ASP A 1 82 ? 1.275 13.011 24.568 1.00 92.06 82 ASP A CA 1
ATOM 630 C C . ASP A 1 82 ? 1.502 13.761 25.897 1.00 92.06 82 ASP A C 1
ATOM 632 O O . ASP A 1 82 ? 2.568 13.721 26.514 1.00 92.06 82 ASP A O 1
ATOM 636 N N . LYS A 1 83 ? 0.456 14.438 26.381 1.00 92.00 83 LYS A N 1
ATOM 637 C CA . LYS A 1 83 ? 0.472 15.168 27.662 1.00 92.00 83 LYS A CA 1
ATOM 638 C C . LYS A 1 83 ? 0.763 14.295 28.894 1.00 92.00 83 LYS A C 1
ATOM 640 O O . LYS A 1 83 ? 1.049 14.838 29.956 1.00 92.00 83 LYS A O 1
ATOM 645 N N . ASN A 1 84 ? 0.635 12.975 28.772 1.00 92.75 84 ASN A N 1
ATOM 646 C CA . ASN A 1 84 ? 0.857 12.008 29.841 1.00 92.75 84 ASN A CA 1
ATOM 647 C C . ASN A 1 84 ? 2.247 11.352 29.746 1.00 92.75 84 ASN A C 1
ATOM 649 O O . ASN A 1 84 ? 2.569 10.514 30.584 1.00 92.75 84 ASN A O 1
ATOM 653 N N . GLY A 1 85 ? 3.067 11.715 28.753 1.00 92.62 85 GLY A N 1
ATOM 654 C CA . GLY A 1 85 ? 4.375 11.104 28.533 1.00 92.62 85 GLY A CA 1
ATOM 655 C C . GLY A 1 85 ? 4.346 9.842 27.664 1.00 92.62 85 GLY A C 1
ATOM 656 O O . GLY A 1 85 ? 5.384 9.200 27.524 1.00 92.62 85 GLY A O 1
ATOM 657 N N . ASN A 1 86 ? 3.201 9.471 27.080 1.00 91.94 86 ASN A N 1
ATOM 658 C CA . ASN A 1 86 ? 3.102 8.289 26.226 1.00 91.94 86 ASN A CA 1
ATOM 659 C C . ASN A 1 86 ? 3.566 8.602 24.806 1.00 91.94 86 ASN A C 1
ATOM 661 O O . ASN A 1 86 ? 3.235 9.652 24.253 1.00 91.94 86 ASN A O 1
ATOM 665 N N . GLU A 1 87 ? 4.275 7.659 24.195 1.00 92.00 87 GLU A N 1
ATOM 666 C CA . GLU A 1 87 ? 4.612 7.730 22.778 1.00 92.00 87 GLU A CA 1
ATOM 667 C C . GLU A 1 87 ? 3.344 7.637 21.916 1.00 92.00 87 GLU A C 1
ATOM 669 O O . GLU A 1 87 ? 2.483 6.784 22.138 1.00 92.00 87 GLU A O 1
ATOM 674 N N . VAL A 1 88 ? 3.231 8.532 20.935 1.00 93.12 88 VAL A N 1
ATOM 675 C CA . VAL A 1 88 ? 2.135 8.563 19.960 1.00 93.12 88 VAL A CA 1
ATOM 676 C C . VAL A 1 88 ? 2.682 8.561 18.540 1.00 93.12 88 VAL A C 1
ATOM 678 O O . VAL A 1 88 ? 3.731 9.145 18.264 1.00 93.12 88 VAL A O 1
ATOM 681 N N . HIS A 1 89 ? 1.950 7.923 17.629 1.00 94.38 89 HIS A N 1
ATOM 682 C CA . HIS A 1 89 ? 2.326 7.760 16.227 1.00 94.38 89 HIS A CA 1
ATOM 683 C C . HIS A 1 89 ? 1.235 8.283 15.296 1.00 94.38 89 HIS A C 1
ATOM 685 O O . HIS A 1 89 ? 0.047 8.189 15.600 1.00 94.38 89 HIS A O 1
ATOM 691 N N . MET A 1 90 ? 1.638 8.837 14.154 1.00 91.81 90 MET A N 1
ATOM 692 C CA . MET A 1 90 ? 0.733 9.407 13.158 1.00 91.81 90 MET A CA 1
ATOM 693 C C . MET A 1 90 ? 1.165 8.969 11.749 1.00 91.81 90 MET A C 1
ATOM 695 O O . MET A 1 90 ? 2.228 9.399 11.287 1.00 91.81 90 MET A O 1
ATOM 699 N N . PRO A 1 91 ? 0.374 8.136 11.046 1.00 93.25 91 PRO A N 1
ATOM 700 C CA . PRO A 1 91 ? -0.752 7.348 11.572 1.00 93.25 91 PRO A CA 1
ATOM 701 C C . PRO A 1 91 ? -0.319 6.243 12.547 1.00 93.25 91 PRO A C 1
ATOM 703 O O . PRO A 1 91 ? 0.849 5.869 12.565 1.00 93.25 91 PRO A O 1
ATOM 706 N N . ASP A 1 92 ? -1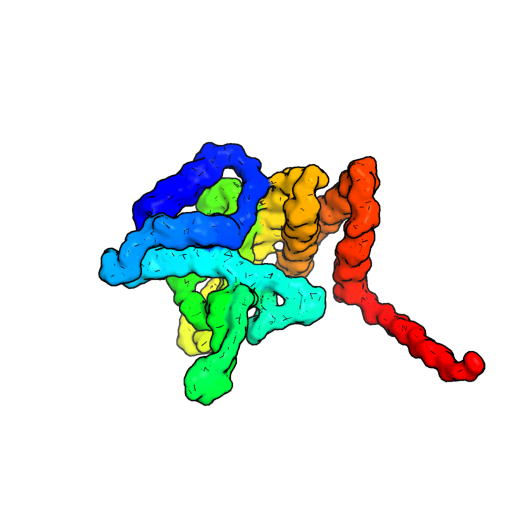.253 5.703 13.337 1.00 93.81 92 ASP A N 1
ATOM 707 C CA . ASP A 1 92 ? -0.993 4.580 14.248 1.00 93.81 92 ASP A CA 1
ATOM 708 C C . ASP A 1 92 ? -1.650 3.287 13.750 1.00 93.81 92 ASP A C 1
ATOM 710 O O . ASP A 1 92 ? -2.876 3.163 13.731 1.00 93.81 92 ASP A O 1
ATOM 714 N N . ALA A 1 93 ? -0.837 2.292 13.378 1.00 94.38 93 ALA A N 1
ATOM 715 C CA . ALA A 1 93 ? -1.332 0.999 12.909 1.00 94.38 93 ALA A CA 1
ATOM 716 C C . ALA A 1 93 ? -2.118 0.227 13.984 1.00 94.38 93 ALA A C 1
ATOM 718 O O . ALA A 1 93 ? -2.921 -0.643 13.647 1.00 94.38 93 ALA A O 1
ATOM 719 N N . LYS A 1 94 ? -1.916 0.538 15.272 1.00 93.56 94 LYS A N 1
ATOM 720 C CA . LYS A 1 94 ? -2.663 -0.086 16.376 1.00 93.56 94 LYS A CA 1
ATOM 721 C C . LYS A 1 94 ? -4.113 0.395 16.462 1.00 93.56 94 LYS A C 1
ATOM 723 O O . LYS A 1 94 ? -4.933 -0.287 17.065 1.00 93.56 94 LYS A O 1
ATOM 728 N N . GLN A 1 95 ? -4.425 1.545 15.861 1.00 91.75 95 GLN A N 1
ATOM 729 C CA . GLN A 1 95 ? -5.764 2.146 15.862 1.00 91.75 95 GLN A CA 1
ATOM 730 C C . GLN A 1 95 ? -6.599 1.749 14.639 1.00 91.75 95 GLN A C 1
ATOM 732 O O . GLN A 1 95 ? -7.711 2.235 14.470 1.00 91.75 95 GLN A O 1
ATOM 737 N N . VAL A 1 96 ? -6.069 0.892 13.763 1.00 95.75 96 VAL A N 1
ATOM 738 C CA . VAL A 1 96 ? -6.791 0.454 12.567 1.00 95.75 96 VAL A CA 1
ATOM 739 C C . VAL A 1 96 ? -7.846 -0.582 12.949 1.00 95.75 96 VAL A C 1
ATOM 741 O O . VAL A 1 96 ? -7.522 -1.634 13.500 1.00 95.75 96 VAL A O 1
ATOM 744 N N . ASP A 1 97 ? -9.099 -0.311 12.596 1.00 95.75 97 ASP A N 1
ATOM 745 C CA . ASP A 1 97 ? -10.211 -1.224 12.848 1.00 95.75 97 ASP A CA 1
ATOM 746 C C . ASP A 1 97 ? -10.194 -2.454 11.929 1.00 95.75 97 ASP A C 1
ATOM 748 O O . ASP A 1 97 ? -9.760 -2.408 10.773 1.00 95.75 97 ASP A O 1
ATOM 752 N N . ALA A 1 98 ? -10.749 -3.566 12.422 1.00 96.81 98 ALA A N 1
ATOM 753 C CA . ALA A 1 98 ? -10.860 -4.810 11.657 1.00 96.81 98 ALA A CA 1
ATOM 754 C C . ALA A 1 98 ? -11.620 -4.616 10.333 1.00 96.81 98 ALA A C 1
ATOM 756 O O . ALA A 1 98 ? -11.274 -5.213 9.316 1.00 96.81 98 ALA A O 1
ATOM 757 N N . GLU A 1 99 ? -12.624 -3.737 10.327 1.00 97.31 99 GLU A N 1
ATOM 758 C CA . GLU A 1 99 ? -13.435 -3.425 9.148 1.00 97.31 99 GLU A CA 1
ATOM 759 C C . GLU A 1 99 ? -12.624 -2.719 8.054 1.00 97.31 99 GLU A C 1
ATOM 761 O O . GLU A 1 99 ? -12.846 -2.977 6.872 1.00 97.31 99 GLU A O 1
ATOM 766 N N . VAL A 1 100 ? -11.651 -1.881 8.429 1.00 98.31 100 VAL A N 1
ATOM 767 C CA . VAL A 1 100 ? -10.723 -1.235 7.487 1.00 98.31 100 VAL A CA 1
ATOM 768 C C . VAL A 1 100 ? -9.775 -2.266 6.874 1.00 98.31 100 VAL A C 1
ATOM 770 O O . VAL A 1 100 ? -9.505 -2.231 5.675 1.00 98.31 100 VAL A O 1
ATOM 773 N N . ILE A 1 101 ? -9.315 -3.235 7.668 1.00 98.25 101 ILE A N 1
ATOM 774 C CA . ILE A 1 101 ? -8.443 -4.310 7.182 1.00 98.25 101 ILE A CA 1
ATOM 775 C C . ILE A 1 101 ? -9.190 -5.208 6.185 1.00 98.25 101 ILE A C 1
ATOM 777 O O . ILE A 1 101 ? -8.662 -5.513 5.113 1.00 98.25 101 ILE A O 1
ATOM 781 N N . GLU A 1 102 ? -10.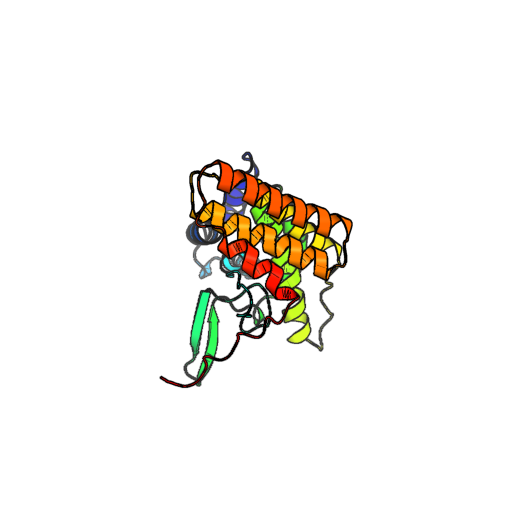430 -5.600 6.492 1.00 97.81 102 GLU A N 1
ATOM 782 C CA . GLU A 1 102 ? -11.274 -6.361 5.560 1.00 97.81 102 GLU A CA 1
ATOM 783 C C . GLU A 1 102 ? -11.614 -5.554 4.300 1.00 97.81 102 GLU A C 1
ATOM 785 O O . GLU A 1 102 ? -11.589 -6.096 3.189 1.00 97.81 102 GLU A O 1
ATOM 790 N N . TYR A 1 103 ? -11.839 -4.246 4.444 1.00 98.25 103 TYR A N 1
ATOM 791 C CA . TYR A 1 103 ? -11.989 -3.347 3.307 1.00 98.25 103 TYR A CA 1
ATOM 792 C C . TYR A 1 103 ? -10.752 -3.369 2.401 1.00 98.25 103 TYR A C 1
ATOM 794 O O . TYR A 1 103 ? -10.890 -3.601 1.202 1.00 98.25 103 TYR A O 1
ATOM 802 N N . TRP A 1 104 ? -9.541 -3.213 2.943 1.00 98.56 104 TRP A N 1
ATOM 803 C CA . TRP A 1 104 ? -8.311 -3.254 2.147 1.00 98.56 104 TRP A CA 1
ATOM 804 C C . TRP A 1 104 ? -8.120 -4.593 1.425 1.00 98.56 104 TRP A C 1
ATOM 806 O O . TRP A 1 104 ? -7.747 -4.604 0.252 1.00 98.56 104 TRP A O 1
ATOM 816 N N . LYS A 1 105 ? -8.460 -5.726 2.058 1.00 98.38 105 LYS A N 1
ATOM 817 C CA . LYS A 1 105 ? -8.448 -7.040 1.386 1.00 98.38 105 LYS A CA 1
ATOM 818 C C . LYS A 1 105 ? -9.384 -7.082 0.179 1.00 98.38 105 LYS A C 1
ATOM 820 O O . LYS A 1 105 ? -9.040 -7.673 -0.846 1.00 98.38 105 LYS A O 1
ATOM 825 N N . ALA A 1 106 ? -10.587 -6.523 0.301 1.00 97.88 106 ALA A N 1
ATOM 826 C CA . ALA A 1 106 ? -11.539 -6.460 -0.803 1.00 97.88 106 ALA A CA 1
ATOM 827 C C . ALA A 1 106 ? -11.054 -5.493 -1.892 1.00 97.88 106 ALA A C 1
ATOM 829 O O . ALA A 1 106 ? -10.999 -5.859 -3.067 1.00 97.88 106 ALA A O 1
ATOM 830 N N . ARG A 1 107 ? -10.624 -4.295 -1.491 1.00 97.75 107 ARG A N 1
ATOM 831 C CA . ARG A 1 107 ? -10.172 -3.224 -2.378 1.00 97.75 107 ARG A CA 1
ATOM 832 C C . ARG A 1 107 ? -8.959 -3.629 -3.211 1.00 97.75 107 ARG A C 1
ATOM 834 O O . ARG A 1 107 ? -8.958 -3.387 -4.417 1.00 97.75 107 ARG A O 1
ATOM 841 N N . ALA A 1 108 ? -7.995 -4.332 -2.614 1.00 98.25 108 ALA A N 1
ATOM 842 C CA . ALA A 1 108 ? -6.832 -4.883 -3.310 1.00 98.25 108 ALA A CA 1
ATOM 843 C C . ALA A 1 108 ? -7.217 -5.806 -4.479 1.00 98.25 108 ALA A C 1
ATOM 845 O O . ALA A 1 108 ? -6.551 -5.823 -5.508 1.00 98.25 108 ALA A O 1
ATOM 846 N N . ARG A 1 109 ? -8.311 -6.565 -4.353 1.00 97.75 109 ARG A N 1
ATOM 847 C CA . ARG A 1 109 ? -8.786 -7.467 -5.418 1.00 97.75 109 ARG A CA 1
ATOM 848 C C . ARG A 1 109 ? -9.570 -6.745 -6.513 1.00 97.75 109 ARG A C 1
ATOM 850 O O . ARG A 1 109 ? -9.711 -7.284 -7.604 1.00 97.75 109 ARG A O 1
ATOM 857 N N . GLN A 1 110 ? -10.107 -5.566 -6.213 1.00 97.00 110 GLN A N 1
ATOM 858 C CA . GLN A 1 110 ? -10.975 -4.807 -7.113 1.00 97.00 110 GLN A CA 1
ATOM 859 C C . GLN A 1 110 ? -10.210 -3.763 -7.925 1.00 97.00 110 GLN A C 1
ATOM 861 O O . GLN A 1 110 ? -10.554 -3.520 -9.077 1.00 97.00 110 GLN A O 1
ATOM 866 N N . THR A 1 111 ? -9.188 -3.135 -7.335 1.00 97.19 111 THR A N 1
ATOM 867 C CA . THR A 1 111 ? -8.440 -2.071 -8.010 1.00 97.19 111 THR A CA 1
ATOM 868 C C . THR A 1 111 ? -7.648 -2.613 -9.208 1.00 97.19 111 THR A C 1
ATOM 870 O O . THR A 1 111 ? -6.913 -3.602 -9.066 1.00 97.19 111 THR A O 1
ATOM 873 N N . PRO A 1 112 ? -7.757 -1.996 -10.401 1.00 96.75 112 PRO A N 1
ATOM 874 C CA . PRO A 1 112 ? -6.912 -2.330 -11.539 1.00 96.75 112 PRO A CA 1
ATOM 875 C C . PRO A 1 112 ? -5.505 -1.725 -11.417 1.00 96.75 112 PRO A C 1
ATOM 877 O O . PRO A 1 112 ? -4.580 -2.241 -12.041 1.00 96.75 112 PRO A O 1
ATOM 880 N N . HIS A 1 113 ? -5.330 -0.668 -10.614 1.00 98.12 113 HIS A N 1
ATOM 881 C CA . HIS A 1 113 ? -4.083 0.085 -10.531 1.00 98.12 113 HIS A CA 1
ATOM 882 C C . HIS A 1 113 ? -3.041 -0.670 -9.685 1.00 98.12 113 HIS A C 1
ATOM 884 O O . HIS A 1 113 ? -3.299 -0.937 -8.509 1.00 98.12 113 HIS A O 1
ATOM 890 N N . PRO A 1 114 ? -1.847 -0.993 -10.216 1.00 98.25 114 PRO A N 1
ATOM 891 C CA . PRO A 1 114 ? -0.886 -1.853 -9.525 1.00 98.25 114 PRO A CA 1
ATOM 892 C C . PRO A 1 114 ? -0.346 -1.229 -8.228 1.00 98.25 114 PRO A C 1
ATOM 894 O O . PRO A 1 114 ? -0.279 -1.930 -7.225 1.00 98.25 114 PRO A O 1
ATOM 897 N N . ILE A 1 115 ? -0.077 0.085 -8.188 1.00 98.12 115 ILE A N 1
ATOM 898 C CA . ILE A 1 115 ? 0.389 0.754 -6.952 1.00 98.12 115 ILE A CA 1
ATOM 899 C C . ILE A 1 115 ? -0.669 0.677 -5.841 1.00 98.12 115 ILE A C 1
ATOM 901 O O . ILE A 1 115 ? -0.372 0.248 -4.728 1.00 98.12 115 ILE A O 1
ATOM 905 N N . LEU A 1 116 ? -1.930 1.002 -6.151 1.00 98.12 116 LEU A N 1
ATOM 906 C CA . LEU A 1 116 ? -3.035 0.879 -5.197 1.00 98.12 116 LEU A CA 1
ATOM 907 C C . LEU A 1 116 ? -3.240 -0.576 -4.757 1.00 98.12 116 LEU A C 1
ATOM 909 O O . LEU A 1 116 ? -3.411 -0.848 -3.569 1.00 98.12 116 LEU A O 1
ATOM 913 N N . ARG A 1 117 ? -3.170 -1.527 -5.696 1.00 98.56 117 ARG A N 1
ATOM 914 C CA . ARG A 1 117 ? -3.269 -2.963 -5.407 1.00 98.56 117 ARG A CA 1
ATOM 915 C C . ARG A 1 117 ? -2.207 -3.404 -4.410 1.00 98.56 117 ARG A C 1
ATOM 917 O O . ARG A 1 117 ? -2.553 -4.030 -3.409 1.00 98.56 117 ARG A O 1
ATOM 924 N N . ALA A 1 118 ? -0.946 -3.070 -4.681 1.00 98.44 118 ALA A N 1
ATOM 925 C CA . ALA A 1 118 ? 0.180 -3.395 -3.818 1.00 98.44 118 ALA A CA 1
ATOM 926 C C . ALA A 1 118 ? -0.023 -2.791 -2.427 1.00 98.44 118 ALA A C 1
ATOM 928 O O . ALA A 1 118 ? 0.069 -3.496 -1.423 1.00 98.44 118 ALA A O 1
ATOM 929 N N . ARG A 1 119 ? -0.410 -1.511 -2.383 1.00 97.88 119 ARG A N 1
ATOM 930 C CA . ARG A 1 119 ? -0.647 -0.769 -1.149 1.00 97.88 119 ARG A CA 1
ATOM 931 C C . ARG A 1 119 ? -1.716 -1.411 -0.272 1.00 97.88 119 ARG A C 1
ATOM 933 O O . ARG A 1 119 ? -1.435 -1.714 0.884 1.00 97.88 119 ARG A O 1
ATOM 940 N N . TYR A 1 120 ? -2.919 -1.652 -0.793 1.00 98.50 120 TYR A N 1
ATOM 941 C CA . TYR A 1 120 ? -3.992 -2.246 0.010 1.00 98.50 120 TYR A CA 1
ATOM 942 C C . TYR A 1 120 ? -3.683 -3.692 0.407 1.00 98.50 120 TYR A C 1
ATOM 944 O O . TYR A 1 120 ? -3.977 -4.087 1.534 1.00 98.50 120 TYR A O 1
ATOM 952 N N . ALA A 1 121 ? -3.080 -4.483 -0.487 1.00 98.62 121 ALA A N 1
ATOM 953 C CA . ALA A 1 121 ? -2.737 -5.869 -0.188 1.00 98.62 121 ALA A CA 1
ATOM 954 C C . ALA A 1 121 ? -1.688 -5.967 0.932 1.00 98.62 121 ALA A C 1
ATOM 956 O O . ALA A 1 121 ? -1.879 -6.735 1.877 1.00 98.62 121 ALA A O 1
ATOM 957 N N . ASP A 1 122 ? -0.620 -5.166 0.866 1.00 98.06 122 ASP A N 1
ATOM 958 C CA . ASP A 1 122 ? 0.450 -5.189 1.868 1.00 98.06 122 ASP A CA 1
ATOM 959 C C . ASP A 1 122 ? -0.001 -4.552 3.194 1.00 98.06 122 ASP A C 1
ATOM 961 O O . ASP A 1 122 ? 0.289 -5.087 4.262 1.00 98.06 122 ASP A O 1
ATOM 965 N N . LEU A 1 123 ? -0.794 -3.468 3.165 1.00 97.75 123 LEU A N 1
ATOM 966 C CA . LEU A 1 123 ? -1.403 -2.904 4.381 1.00 97.75 123 LEU A CA 1
ATOM 967 C C . LEU A 1 123 ? -2.286 -3.934 5.079 1.00 97.75 123 LEU A C 1
ATOM 969 O O . LEU A 1 123 ? -2.131 -4.177 6.276 1.00 97.75 123 LEU A O 1
ATOM 973 N N . ALA A 1 124 ? -3.186 -4.580 4.334 1.00 98.25 124 ALA A N 1
ATOM 974 C CA . ALA A 1 124 ? -4.024 -5.632 4.885 1.00 98.25 124 ALA A CA 1
ATOM 975 C C . ALA A 1 124 ? -3.176 -6.778 5.454 1.00 98.25 124 ALA A C 1
ATOM 977 O O . ALA A 1 124 ? -3.502 -7.306 6.515 1.00 98.25 124 ALA A O 1
ATOM 978 N N . TRP A 1 125 ? -2.076 -7.147 4.799 1.00 97.56 125 TRP A N 1
ATOM 979 C CA . TRP A 1 125 ? -1.164 -8.182 5.272 1.00 97.56 125 TRP A CA 1
ATOM 980 C C . TRP A 1 125 ? -0.442 -7.789 6.576 1.00 97.56 125 TRP A C 1
ATOM 982 O O . TRP A 1 125 ? -0.562 -8.493 7.586 1.00 97.56 125 TRP A O 1
ATOM 992 N N . GLU A 1 126 ? 0.271 -6.664 6.595 1.00 95.62 126 GLU A N 1
ATOM 993 C CA . GLU A 1 126 ? 1.045 -6.198 7.753 1.00 95.62 126 GLU A CA 1
ATOM 994 C C . GLU A 1 126 ? 0.145 -5.833 8.935 1.00 95.62 126 GLU A C 1
ATOM 996 O O . GLU A 1 126 ? 0.359 -6.307 10.055 1.00 95.62 126 GLU A O 1
ATOM 1001 N N . VAL A 1 127 ? -0.910 -5.053 8.699 1.00 96.62 127 VAL A N 1
ATOM 1002 C CA . VAL A 1 127 ? -1.769 -4.546 9.775 1.00 96.62 127 VAL A CA 1
ATOM 1003 C C . VAL A 1 127 ? -2.618 -5.670 10.373 1.00 96.62 127 VAL A C 1
ATOM 1005 O O . VAL A 1 127 ? -2.821 -5.678 11.584 1.00 96.62 127 VAL A O 1
ATOM 1008 N N . SER A 1 128 ? -2.990 -6.712 9.611 1.00 97.06 128 SER A N 1
ATOM 1009 C CA . SER A 1 128 ? -3.607 -7.923 10.193 1.00 97.06 128 SER A CA 1
ATOM 1010 C C . SER A 1 128 ? -2.717 -8.578 11.253 1.00 97.06 128 SER A C 1
ATOM 1012 O O . SER A 1 128 ? -3.212 -9.147 12.227 1.00 97.06 128 SER A O 1
ATOM 1014 N N . ARG A 1 129 ? -1.385 -8.552 11.082 1.00 95.75 129 ARG A N 1
ATOM 1015 C CA . ARG A 1 129 ? -0.453 -9.085 12.090 1.00 95.75 129 ARG A CA 1
ATOM 1016 C C . ARG A 1 129 ? -0.485 -8.247 13.361 1.00 95.75 129 ARG A C 1
ATOM 1018 O O . ARG A 1 129 ? -0.551 -8.825 14.443 1.00 95.75 129 ARG A O 1
ATOM 1025 N N . ILE A 1 130 ? -0.421 -6.927 13.205 1.00 96.12 130 ILE A N 1
ATOM 1026 C CA . ILE A 1 130 ? -0.423 -5.966 14.311 1.00 96.12 130 ILE A CA 1
ATOM 1027 C C . ILE A 1 130 ? -1.740 -6.092 15.072 1.00 96.12 130 ILE A C 1
ATOM 1029 O O . ILE A 1 130 ? -1.728 -6.381 16.262 1.00 96.12 130 ILE A O 1
ATOM 1033 N N . TRP A 1 131 ? -2.870 -6.021 14.369 1.00 97.31 131 TRP A N 1
ATOM 1034 C CA . TRP A 1 131 ? -4.199 -6.122 14.960 1.00 97.31 131 TRP A CA 1
ATOM 1035 C C . TRP A 1 131 ? -4.378 -7.396 15.791 1.00 97.31 131 TRP A C 1
ATOM 1037 O O . TRP A 1 131 ? -4.812 -7.322 16.936 1.00 97.31 131 TRP A O 1
ATOM 1047 N N . ASN A 1 132 ? -3.966 -8.554 15.257 1.00 96.94 132 ASN A N 1
ATOM 1048 C CA . ASN A 1 132 ? -4.043 -9.840 15.960 1.00 96.94 132 ASN A CA 1
ATOM 1049 C C . ASN A 1 132 ? -3.196 -9.888 17.241 1.00 96.94 132 ASN A C 1
ATOM 1051 O O . ASN A 1 132 ? -3.514 -10.650 18.149 1.00 96.94 132 ASN A O 1
ATOM 1055 N N . ARG A 1 133 ? -2.093 -9.131 17.294 1.00 95.31 133 ARG A N 1
ATOM 1056 C CA . ARG A 1 133 ? -1.241 -9.025 18.484 1.00 95.31 133 ARG A CA 1
ATOM 1057 C C . ARG A 1 133 ? -1.869 -8.110 19.533 1.00 95.31 133 ARG A C 1
ATOM 1059 O O . ARG A 1 133 ? -1.818 -8.444 20.710 1.00 95.31 133 ARG A O 1
ATOM 1066 N N . GLU A 1 134 ? -2.449 -6.988 19.110 1.00 94.94 134 GLU A N 1
ATOM 1067 C CA . GLU A 1 134 ? -3.076 -6.018 20.019 1.00 94.94 134 GLU A CA 1
ATOM 1068 C C . GLU A 1 134 ? -4.458 -6.484 20.530 1.00 94.94 134 GLU A C 1
ATOM 1070 O O . GLU A 1 134 ? -4.913 -6.010 21.566 1.00 94.94 134 GLU A O 1
ATOM 1075 N N . HIS A 1 135 ? -5.107 -7.442 19.850 1.00 96.06 135 HIS A N 1
ATOM 1076 C CA . HIS A 1 135 ? -6.441 -7.962 20.194 1.00 96.06 135 HIS A CA 1
ATOM 1077 C C . HIS A 1 135 ? -6.465 -9.499 20.342 1.00 96.06 135 HIS A C 1
ATOM 1079 O O . HIS A 1 135 ? -7.150 -10.186 19.576 1.00 96.06 135 HIS A O 1
ATOM 1085 N N . PRO A 1 136 ? -5.719 -10.080 21.302 1.00 95.94 136 PRO A N 1
ATOM 1086 C CA . PRO A 1 136 ? -5.583 -11.534 21.440 1.00 95.94 136 PRO A CA 1
ATOM 1087 C C . PRO A 1 136 ? -6.884 -12.251 21.844 1.00 95.94 136 PRO A C 1
ATOM 1089 O O . PRO A 1 136 ? -7.001 -13.460 21.657 1.00 95.94 136 PRO A O 1
ATOM 1092 N N . ASP A 1 137 ? -7.844 -11.522 22.410 1.00 97.00 137 ASP A N 1
ATOM 1093 C CA . ASP A 1 137 ? -9.154 -11.997 22.860 1.00 97.00 137 ASP A CA 1
ATOM 1094 C C . ASP A 1 137 ? -10.228 -11.966 21.759 1.00 97.00 137 ASP A C 1
ATOM 1096 O O . ASP A 1 137 ? -11.305 -12.545 21.924 1.00 97.00 137 ASP A O 1
ATOM 1100 N N . ARG A 1 138 ? -9.950 -11.317 20.622 1.00 95.69 138 ARG A N 1
ATOM 1101 C CA . ARG A 1 138 ? -10.884 -11.209 19.495 1.00 95.69 138 ARG A CA 1
ATOM 1102 C C . ARG A 1 138 ? -10.632 -12.281 18.437 1.00 95.69 138 ARG A C 1
ATOM 1104 O O . ARG A 1 138 ? -9.584 -12.925 18.389 1.00 95.69 138 ARG A O 1
ATOM 1111 N N . HIS A 1 139 ? -11.614 -12.476 17.552 1.00 95.56 139 HIS A N 1
ATOM 1112 C CA . HIS A 1 139 ? -11.443 -13.365 16.406 1.00 95.56 139 HIS A CA 1
ATOM 1113 C C . HIS A 1 139 ? -10.294 -12.869 15.529 1.00 95.56 139 HIS A C 1
ATOM 1115 O O . HIS A 1 139 ? -10.289 -11.714 15.106 1.00 95.56 139 HIS A O 1
ATOM 1121 N N . ARG A 1 140 ? -9.330 -13.751 15.257 1.00 96.62 140 ARG A N 1
ATOM 1122 C CA . ARG A 1 140 ? -8.141 -13.385 14.497 1.00 96.62 140 ARG A CA 1
ATOM 1123 C C . ARG A 1 140 ? -8.495 -13.054 13.056 1.00 96.62 140 ARG A C 1
ATOM 1125 O O . ARG A 1 140 ? -9.141 -13.841 12.375 1.00 96.62 140 ARG A O 1
ATOM 1132 N N . ILE A 1 141 ? -7.968 -11.942 12.570 1.00 96.94 141 ILE A N 1
ATOM 1133 C CA . ILE A 1 141 ? -8.038 -11.590 11.160 1.00 96.94 141 ILE A CA 1
ATOM 1134 C C . ILE A 1 141 ? -7.129 -12.536 10.379 1.00 96.94 141 ILE A C 1
ATOM 1136 O O . ILE A 1 141 ? -5.921 -12.626 10.642 1.00 96.94 141 ILE A O 1
ATOM 1140 N N . GLU A 1 142 ? -7.713 -13.243 9.414 1.00 95.50 142 GLU A N 1
ATOM 1141 C CA . GLU A 1 142 ? -6.974 -14.149 8.546 1.00 95.50 142 GLU A CA 1
ATOM 1142 C C . GLU A 1 142 ? -5.954 -13.396 7.700 1.00 95.50 142 GLU A C 1
ATOM 1144 O O . GLU A 1 142 ? -6.215 -12.308 7.180 1.00 95.50 142 GLU A O 1
ATOM 1149 N N . ARG A 1 143 ? -4.792 -14.018 7.522 1.00 93.50 143 ARG A N 1
ATOM 1150 C CA . ARG A 1 143 ? -3.689 -13.466 6.744 1.00 93.50 143 ARG A CA 1
ATOM 1151 C C . ARG A 1 143 ? -3.250 -14.495 5.687 1.00 93.50 143 ARG A C 1
ATOM 1153 O O . ARG A 1 143 ? -2.220 -15.147 5.868 1.00 93.50 143 ARG A O 1
ATOM 1160 N N . PRO A 1 144 ? -4.080 -14.718 4.648 1.00 95.31 144 PRO A N 1
ATOM 1161 C CA . PRO A 1 144 ? -3.891 -15.794 3.678 1.00 95.31 144 PRO A CA 1
ATOM 1162 C C . PRO A 1 144 ? -2.703 -15.505 2.761 1.00 95.31 144 PRO A C 1
ATOM 1164 O O . PRO A 1 144 ? -2.486 -14.358 2.369 1.00 95.31 144 PRO A O 1
ATOM 1167 N N . ARG A 1 145 ? -1.942 -16.547 2.412 1.00 96.75 145 ARG A N 1
ATOM 1168 C CA . ARG A 1 145 ? -0.715 -16.472 1.596 1.00 96.75 145 ARG A CA 1
ATOM 1169 C C . ARG A 1 145 ? -0.913 -15.673 0.304 1.00 96.75 145 ARG A C 1
ATOM 1171 O O . ARG A 1 145 ? -0.039 -14.904 -0.089 1.00 96.75 145 ARG A O 1
ATOM 1178 N N . GLU A 1 146 ? -2.083 -15.822 -0.296 1.00 97.31 146 GLU A N 1
ATOM 1179 C CA . GLU A 1 146 ? -2.513 -15.197 -1.543 1.00 97.31 146 GLU A CA 1
ATOM 1180 C C . GLU A 1 146 ? -2.506 -13.667 -1.461 1.00 97.31 146 GLU A C 1
ATOM 1182 O O . GLU A 1 146 ? -2.301 -13.002 -2.469 1.00 97.31 146 GLU A O 1
ATOM 1187 N N . LEU A 1 147 ? -2.687 -13.091 -0.270 1.00 97.62 147 LEU A N 1
ATOM 1188 C CA . LEU A 1 147 ? -2.658 -11.642 -0.078 1.00 97.62 147 LEU A CA 1
ATOM 1189 C C . LEU A 1 147 ? -1.234 -11.077 -0.197 1.00 97.62 147 LEU A C 1
ATOM 1191 O O . LEU A 1 147 ? -1.037 -10.048 -0.835 1.00 97.62 147 LEU A O 1
ATOM 1195 N N . ALA A 1 148 ? -0.234 -11.771 0.351 1.00 98.06 148 ALA A N 1
ATOM 1196 C CA . ALA A 1 148 ? 1.171 -11.392 0.182 1.00 98.06 148 ALA A CA 1
ATOM 1197 C C . ALA A 1 148 ? 1.667 -11.639 -1.251 1.00 98.06 148 ALA A C 1
ATOM 1199 O O . ALA A 1 148 ? 2.434 -10.835 -1.775 1.00 98.06 148 ALA A O 1
ATOM 1200 N N . GLN A 1 149 ? 1.199 -12.706 -1.909 1.00 98.56 149 GLN A N 1
ATOM 1201 C CA . GLN A 1 149 ? 1.472 -12.923 -3.335 1.00 98.56 149 GLN A CA 1
ATOM 1202 C C . GLN A 1 149 ? 0.874 -11.798 -4.191 1.00 98.56 149 GLN A C 1
ATOM 1204 O O . GLN A 1 149 ? 1.574 -11.247 -5.034 1.00 98.56 149 GLN A O 1
ATOM 1209 N N . LEU A 1 150 ? -0.375 -11.399 -3.915 1.00 98.56 150 LEU A N 1
ATOM 1210 C CA . LEU A 1 150 ? -1.045 -10.287 -4.594 1.00 98.56 150 LEU A CA 1
ATOM 1211 C C . LEU A 1 150 ? -0.267 -8.973 -4.448 1.00 98.56 150 LEU A C 1
ATOM 1213 O O . LEU A 1 150 ? -0.099 -8.256 -5.432 1.00 98.56 150 LEU A O 1
ATOM 1217 N N . ALA A 1 151 ? 0.218 -8.667 -3.241 1.00 98.69 151 ALA A N 1
ATOM 1218 C CA . ALA A 1 151 ? 1.050 -7.492 -2.995 1.00 98.69 151 ALA A CA 1
ATOM 1219 C C . ALA A 1 151 ? 2.366 -7.550 -3.783 1.00 98.69 151 ALA A C 1
ATOM 1221 O O . ALA A 1 151 ? 2.721 -6.593 -4.465 1.00 98.69 151 ALA A O 1
ATOM 1222 N N . ALA A 1 152 ? 3.068 -8.682 -3.730 1.00 98.69 152 ALA A N 1
ATOM 1223 C CA . ALA A 1 152 ? 4.340 -8.866 -4.417 1.00 98.69 152 ALA A CA 1
ATOM 1224 C C . ALA A 1 152 ? 4.208 -8.756 -5.943 1.00 98.69 152 ALA A C 1
ATOM 1226 O O . ALA A 1 152 ? 4.967 -8.008 -6.553 1.00 98.69 152 ALA A O 1
ATOM 1227 N N . ASP A 1 153 ? 3.233 -9.432 -6.558 1.00 98.69 153 ASP A N 1
ATOM 1228 C CA . ASP A 1 153 ? 2.966 -9.302 -7.996 1.00 98.69 153 ASP A CA 1
ATOM 1229 C C . ASP A 1 153 ? 2.656 -7.845 -8.373 1.00 98.69 153 ASP A C 1
ATOM 1231 O O . ASP A 1 153 ? 3.226 -7.311 -9.322 1.00 98.69 153 ASP A O 1
ATOM 1235 N N . ALA A 1 154 ? 1.826 -7.166 -7.580 1.00 98.69 154 ALA A N 1
ATOM 1236 C CA . ALA A 1 154 ? 1.479 -5.772 -7.822 1.00 98.69 154 ALA A CA 1
ATOM 1237 C C . ALA A 1 154 ? 2.674 -4.813 -7.668 1.00 98.69 154 ALA A C 1
ATOM 1239 O O . ALA A 1 154 ? 2.758 -3.825 -8.397 1.00 98.69 154 ALA A O 1
ATOM 1240 N N . TYR A 1 155 ? 3.620 -5.094 -6.768 1.00 98.62 155 TYR A N 1
ATOM 1241 C CA . TYR A 1 155 ? 4.870 -4.338 -6.665 1.00 98.62 155 TYR A CA 1
ATOM 1242 C C . TYR A 1 155 ? 5.775 -4.535 -7.888 1.00 98.62 155 TYR A C 1
ATOM 1244 O O . TYR A 1 155 ? 6.380 -3.565 -8.347 1.00 98.62 155 TYR A O 1
ATOM 1252 N N . LEU A 1 156 ? 5.838 -5.750 -8.448 1.00 98.56 156 LEU A N 1
ATOM 1253 C CA . LEU A 1 156 ? 6.562 -6.003 -9.700 1.00 98.56 156 LEU A CA 1
ATOM 1254 C C . LEU A 1 156 ? 5.954 -5.202 -10.860 1.00 98.56 156 LEU A C 1
ATOM 1256 O O . LEU A 1 156 ? 6.691 -4.550 -11.598 1.00 98.56 156 LEU A O 1
ATOM 1260 N N . ASP A 1 157 ? 4.624 -5.196 -10.975 1.00 98.38 157 ASP A N 1
ATOM 1261 C CA . ASP A 1 157 ? 3.910 -4.402 -11.982 1.00 98.38 157 ASP A CA 1
ATOM 1262 C C . ASP A 1 157 ? 4.120 -2.892 -11.766 1.00 98.38 157 ASP A C 1
ATOM 1264 O O . ASP A 1 157 ? 4.316 -2.141 -12.719 1.00 98.38 157 ASP A O 1
ATOM 1268 N N . SER A 1 158 ? 4.128 -2.439 -10.510 1.00 98.31 158 SER A N 1
ATOM 1269 C CA . SER A 1 158 ? 4.332 -1.029 -10.151 1.00 98.31 158 SER A CA 1
ATOM 1270 C C . SER A 1 158 ? 5.735 -0.535 -10.494 1.00 98.31 158 SER A C 1
ATOM 1272 O O . SER A 1 158 ? 5.891 0.581 -10.979 1.00 98.31 158 SER A O 1
ATOM 1274 N N . ALA A 1 159 ? 6.763 -1.362 -10.284 1.00 97.19 159 ALA A N 1
ATOM 1275 C CA . ALA A 1 159 ? 8.137 -1.012 -10.633 1.00 97.19 159 ALA A CA 1
ATOM 1276 C C . ALA A 1 159 ? 8.313 -0.762 -12.142 1.00 97.19 159 ALA A C 1
ATOM 1278 O O . ALA A 1 159 ? 9.138 0.061 -12.534 1.00 97.19 159 ALA A O 1
ATOM 1279 N N . ALA A 1 160 ? 7.512 -1.423 -12.984 1.00 95.94 160 ALA A N 1
ATOM 1280 C CA . ALA A 1 160 ? 7.523 -1.224 -14.432 1.00 95.94 160 ALA A CA 1
ATOM 1281 C C . ALA A 1 160 ? 6.893 0.109 -14.883 1.00 95.94 160 ALA A C 1
ATOM 1283 O O . ALA A 1 160 ? 7.053 0.483 -16.043 1.00 95.94 160 ALA A O 1
ATOM 1284 N N . LEU A 1 161 ? 6.194 0.827 -13.993 1.00 96.50 161 LEU A N 1
ATOM 1285 C CA . LEU A 1 161 ? 5.617 2.145 -14.282 1.00 96.50 161 LEU A CA 1
ATOM 1286 C C . LEU A 1 161 ? 6.613 3.297 -14.111 1.00 96.50 161 LEU A C 1
ATOM 1288 O O . LEU A 1 161 ? 6.276 4.427 -14.458 1.00 96.50 161 LEU A O 1
ATOM 1292 N N . ALA A 1 162 ? 7.792 3.042 -13.538 1.00 94.88 162 ALA A N 1
ATOM 1293 C CA . ALA A 1 162 ? 8.762 4.092 -13.262 1.00 94.88 162 ALA A CA 1
ATOM 1294 C C . ALA A 1 162 ? 9.325 4.698 -14.551 1.00 94.88 162 ALA A C 1
ATOM 1296 O O . ALA A 1 162 ? 9.813 3.987 -15.432 1.00 94.88 162 ALA A O 1
ATOM 1297 N N . ASP A 1 163 ? 9.324 6.025 -14.618 1.00 92.38 163 ASP A N 1
ATOM 1298 C CA . ASP A 1 163 ? 10.032 6.769 -15.648 1.00 92.38 163 ASP A CA 1
ATOM 1299 C C . ASP A 1 163 ? 11.529 6.834 -15.317 1.00 92.38 163 ASP A C 1
ATOM 1301 O O . ASP A 1 163 ? 11.943 7.307 -14.257 1.00 92.38 163 ASP A O 1
ATOM 1305 N N . SER A 1 164 ? 12.361 6.386 -16.259 1.00 87.44 164 SER A N 1
ATOM 1306 C CA . SER A 1 164 ? 13.822 6.482 -16.172 1.00 87.44 164 SER A CA 1
ATOM 1307 C C . SER A 1 164 ? 14.346 7.916 -16.044 1.00 87.44 164 SER A C 1
ATOM 1309 O O . SER A 1 164 ? 15.440 8.122 -15.520 1.00 87.44 164 SER A O 1
ATOM 1311 N N . ALA A 1 165 ? 13.577 8.913 -16.489 1.00 88.56 165 ALA A N 1
ATOM 1312 C CA . ALA A 1 165 ? 13.929 10.318 -16.337 1.00 88.56 165 ALA A CA 1
ATOM 1313 C C . ALA A 1 165 ? 13.692 10.849 -14.913 1.00 88.56 165 ALA A C 1
ATOM 1315 O O . ALA A 1 165 ? 14.225 11.906 -14.581 1.00 88.56 165 ALA A O 1
ATOM 1316 N N . GLU A 1 166 ? 12.944 10.126 -14.070 1.00 91.31 166 GLU A N 1
ATOM 1317 C CA . GLU A 1 166 ? 12.504 10.576 -12.748 1.00 91.31 166 GLU A CA 1
ATOM 1318 C C . GLU A 1 166 ? 13.227 9.809 -11.620 1.00 91.31 166 GLU A C 1
ATOM 1320 O O . GLU A 1 166 ? 12.825 8.702 -11.243 1.00 91.31 166 GLU A O 1
ATOM 1325 N N . PRO A 1 167 ? 14.287 10.378 -11.004 1.00 88.50 167 PRO A N 1
ATOM 1326 C CA . PRO A 1 167 ? 15.130 9.655 -10.046 1.00 88.50 167 PRO A CA 1
ATOM 1327 C C . PRO A 1 167 ? 14.379 9.120 -8.822 1.00 88.50 167 PRO A C 1
ATOM 1329 O O . PRO A 1 167 ? 14.723 8.059 -8.298 1.00 88.50 167 PRO A O 1
ATOM 1332 N N . VAL A 1 168 ? 13.348 9.840 -8.369 1.00 89.06 168 VAL A N 1
ATOM 1333 C CA . VAL A 1 168 ? 12.512 9.424 -7.233 1.00 89.06 168 VAL A CA 1
ATOM 1334 C C . VAL A 1 168 ? 11.712 8.168 -7.581 1.00 89.06 168 VAL A C 1
ATOM 1336 O O . VAL A 1 168 ? 11.626 7.262 -6.752 1.00 89.06 168 VAL A O 1
ATOM 1339 N N . GLN A 1 169 ? 11.193 8.065 -8.809 1.00 93.06 169 GLN A N 1
ATOM 1340 C CA . GLN A 1 169 ? 10.455 6.881 -9.255 1.00 93.06 169 GLN A CA 1
ATOM 1341 C C . GLN A 1 169 ? 11.376 5.669 -9.359 1.00 93.06 169 GLN A C 1
ATOM 1343 O O . GLN A 1 169 ? 11.018 4.592 -8.894 1.00 93.06 169 GLN A O 1
ATOM 1348 N N . LEU A 1 170 ? 12.600 5.841 -9.870 1.00 91.69 170 LEU A N 1
ATOM 1349 C CA . LEU A 1 170 ? 13.589 4.759 -9.899 1.00 91.69 170 LEU A CA 1
ATOM 1350 C C . LEU A 1 170 ? 13.948 4.261 -8.493 1.00 91.69 170 LEU A C 1
ATOM 1352 O O . LEU A 1 170 ? 14.055 3.056 -8.259 1.00 91.69 170 LEU A O 1
ATOM 1356 N N . PHE A 1 171 ? 14.110 5.184 -7.543 1.00 89.50 171 PHE A N 1
ATOM 1357 C CA . PHE A 1 171 ? 14.378 4.838 -6.151 1.00 89.50 171 PHE A CA 1
ATOM 1358 C C . PHE A 1 171 ? 13.203 4.085 -5.505 1.00 89.50 171 PHE A C 1
ATOM 1360 O O . PHE A 1 171 ? 13.412 3.081 -4.822 1.00 89.50 171 PHE A O 1
ATOM 1367 N N . MET A 1 172 ? 11.964 4.516 -5.749 1.00 91.94 172 MET A N 1
ATOM 1368 C CA . MET A 1 172 ? 10.769 3.819 -5.260 1.00 91.94 172 MET A CA 1
ATOM 1369 C C . MET A 1 172 ? 10.558 2.462 -5.942 1.00 91.94 172 MET A C 1
ATOM 1371 O O . MET A 1 172 ? 10.259 1.484 -5.262 1.00 91.94 172 MET A O 1
ATOM 1375 N N . ALA A 1 173 ? 10.786 2.355 -7.252 1.00 94.62 173 ALA A N 1
ATOM 1376 C CA . ALA A 1 173 ? 10.704 1.092 -7.982 1.00 94.62 173 ALA A CA 1
ATOM 1377 C C . ALA A 1 173 ? 11.677 0.053 -7.417 1.00 94.62 173 ALA A C 1
ATOM 1379 O O . ALA A 1 173 ? 11.308 -1.107 -7.243 1.00 94.62 173 ALA A O 1
ATOM 1380 N N . TRP A 1 174 ? 12.886 0.469 -7.028 1.00 92.12 174 TRP A N 1
ATOM 1381 C CA . TRP A 1 174 ? 13.802 -0.416 -6.312 1.00 92.12 174 TRP A CA 1
ATOM 1382 C C . TRP A 1 174 ? 13.230 -0.917 -4.977 1.00 92.12 174 TRP A C 1
ATOM 1384 O O . TRP A 1 174 ? 13.350 -2.102 -4.647 1.00 92.12 174 TRP A O 1
ATOM 1394 N N . ARG A 1 175 ? 12.577 -0.041 -4.203 1.00 92.00 175 ARG A N 1
ATOM 1395 C CA . ARG A 1 175 ? 11.912 -0.434 -2.950 1.00 92.00 175 ARG A CA 1
ATOM 1396 C C . ARG A 1 175 ? 10.767 -1.413 -3.196 1.00 92.00 175 ARG A C 1
ATOM 1398 O O . ARG A 1 175 ? 10.646 -2.381 -2.450 1.00 92.00 175 ARG A O 1
ATOM 1405 N N . TYR A 1 176 ? 9.984 -1.216 -4.254 1.00 96.38 176 TYR A N 1
ATOM 1406 C CA . TYR A 1 176 ? 8.935 -2.152 -4.660 1.00 96.38 176 TYR A CA 1
ATOM 1407 C C . TYR A 1 176 ? 9.510 -3.524 -5.033 1.00 96.38 176 TYR A C 1
ATOM 1409 O O . TYR A 1 176 ? 9.027 -4.541 -4.541 1.00 96.38 176 TYR A O 1
ATOM 1417 N N . LEU A 1 177 ? 10.589 -3.57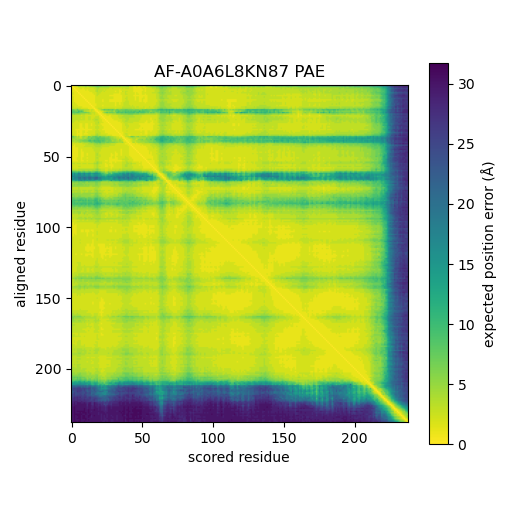2 -5.820 1.00 96.56 177 LEU A N 1
ATOM 1418 C CA . LEU A 1 177 ? 11.267 -4.824 -6.184 1.00 96.56 177 LEU A CA 1
ATOM 1419 C C . LEU A 1 177 ? 11.820 -5.558 -4.954 1.00 96.56 177 LEU A C 1
ATOM 1421 O O . LEU A 1 177 ? 11.664 -6.775 -4.831 1.00 96.56 177 LEU A O 1
ATOM 1425 N N . SER A 1 178 ? 12.417 -4.812 -4.022 1.00 94.19 178 SER A N 1
ATOM 1426 C CA . SER A 1 178 ? 12.938 -5.354 -2.763 1.00 94.19 178 SER A CA 1
ATOM 1427 C C . SER A 1 178 ? 11.811 -5.937 -1.909 1.00 94.19 178 SER A C 1
ATOM 1429 O O . SER A 1 178 ? 11.889 -7.085 -1.471 1.00 94.19 178 SER A O 1
ATOM 1431 N N . ARG A 1 179 ? 10.709 -5.194 -1.751 1.00 96.19 179 ARG A N 1
ATOM 1432 C CA . ARG A 1 179 ? 9.543 -5.650 -0.991 1.00 96.19 179 ARG A CA 1
ATOM 1433 C C . ARG A 1 179 ? 8.862 -6.863 -1.630 1.00 96.19 179 ARG A C 1
ATOM 1435 O O . ARG A 1 179 ? 8.469 -7.787 -0.920 1.00 96.19 179 ARG A O 1
ATOM 1442 N N . ALA A 1 180 ? 8.764 -6.906 -2.958 1.00 98.19 180 ALA A N 1
ATOM 1443 C CA . ALA A 1 180 ? 8.237 -8.065 -3.674 1.00 98.19 180 ALA A CA 1
ATOM 1444 C C . ALA A 1 180 ? 9.058 -9.332 -3.381 1.00 98.19 180 ALA A C 1
ATOM 1446 O O . ALA A 1 180 ? 8.482 -10.390 -3.117 1.00 98.19 180 ALA A O 1
ATOM 1447 N N . LEU A 1 181 ? 10.392 -9.223 -3.368 1.00 97.19 181 LEU A N 1
ATOM 1448 C CA . LEU A 1 181 ? 11.283 -10.329 -3.022 1.00 97.19 181 LEU A CA 1
ATOM 1449 C C . LEU A 1 181 ? 11.119 -10.765 -1.558 1.00 97.19 181 LEU A C 1
ATOM 1451 O O . LEU A 1 181 ? 10.999 -11.962 -1.296 1.00 97.19 181 LEU A O 1
ATOM 1455 N N . GLU A 1 182 ? 11.061 -9.822 -0.614 1.00 95.31 182 GLU A N 1
ATOM 1456 C CA . GLU A 1 182 ? 10.824 -10.116 0.807 1.00 95.31 182 GLU A CA 1
ATOM 1457 C C . GLU A 1 182 ? 9.528 -10.902 1.022 1.00 95.31 182 GLU A C 1
ATOM 1459 O O . GLU A 1 182 ? 9.527 -11.941 1.687 1.00 95.31 182 GLU A O 1
ATOM 1464 N N . LEU A 1 183 ? 8.426 -10.426 0.435 1.00 97.12 183 LEU A N 1
ATOM 1465 C CA . LEU A 1 183 ? 7.126 -11.084 0.516 1.00 97.12 183 LEU A CA 1
ATOM 1466 C C . LEU A 1 183 ? 7.187 -12.485 -0.096 1.00 97.12 183 LEU A C 1
ATOM 1468 O O . LEU A 1 183 ? 6.728 -13.437 0.537 1.00 97.12 183 LEU A O 1
ATOM 1472 N N . ALA A 1 184 ? 7.803 -12.635 -1.273 1.00 97.88 184 ALA A N 1
ATOM 1473 C CA . ALA A 1 184 ? 7.960 -13.917 -1.958 1.00 97.88 184 ALA A CA 1
ATOM 1474 C C . ALA A 1 184 ? 8.743 -14.945 -1.123 1.00 97.88 184 ALA A C 1
ATOM 1476 O O . ALA A 1 184 ? 8.330 -16.106 -1.015 1.00 97.88 184 ALA A O 1
ATOM 1477 N N . ILE A 1 185 ? 9.840 -14.512 -0.488 1.00 97.31 185 ILE A N 1
ATOM 1478 C CA . ILE A 1 185 ? 10.631 -15.331 0.439 1.00 97.31 185 ILE A CA 1
ATOM 1479 C C . ILE A 1 185 ? 9.785 -15.703 1.657 1.00 97.31 185 ILE A C 1
ATOM 1481 O O . ILE A 1 185 ? 9.731 -16.878 2.030 1.00 97.31 185 ILE A O 1
ATOM 1485 N N . PHE A 1 186 ? 9.088 -14.730 2.252 1.00 95.38 186 PHE A N 1
ATOM 1486 C CA . PHE A 1 186 ? 8.253 -14.947 3.433 1.00 95.38 186 PHE A CA 1
ATOM 1487 C C . PHE A 1 186 ? 7.196 -16.029 3.184 1.00 95.38 186 PHE A C 1
ATOM 1489 O O . PHE A 1 186 ? 7.022 -16.938 4.001 1.00 95.38 186 PHE A O 1
ATOM 1496 N N . VAL A 1 187 ? 6.511 -15.973 2.037 1.00 96.81 187 VAL A N 1
ATOM 1497 C CA . VAL A 1 187 ? 5.487 -16.960 1.664 1.00 96.81 187 VAL A CA 1
ATOM 1498 C C . VAL A 1 187 ? 6.039 -18.229 1.014 1.00 96.81 187 VAL A C 1
ATOM 1500 O O . VAL A 1 187 ? 5.254 -19.094 0.604 1.00 96.81 187 VAL A O 1
ATOM 1503 N N . LYS A 1 188 ? 7.368 -18.355 0.921 1.00 97.62 188 LYS A N 1
ATOM 1504 C CA . LYS A 1 188 ? 8.082 -19.510 0.359 1.00 97.62 188 LYS A CA 1
ATOM 1505 C C . LYS A 1 188 ? 7.619 -19.858 -1.059 1.00 97.62 188 LYS A C 1
ATOM 1507 O O . LYS A 1 188 ? 7.442 -21.026 -1.396 1.00 97.62 188 LYS A O 1
ATOM 1512 N N . ASP A 1 189 ? 7.381 -18.841 -1.885 1.00 98.00 189 ASP A N 1
ATOM 1513 C CA . ASP A 1 189 ? 7.005 -19.019 -3.286 1.00 98.00 189 ASP A CA 1
ATOM 1514 C C . ASP A 1 189 ? 8.240 -18.970 -4.188 1.00 98.00 189 ASP A C 1
ATOM 1516 O O . ASP A 1 189 ? 8.680 -17.899 -4.597 1.00 98.00 189 ASP A O 1
ATOM 1520 N N . ALA A 1 190 ? 8.818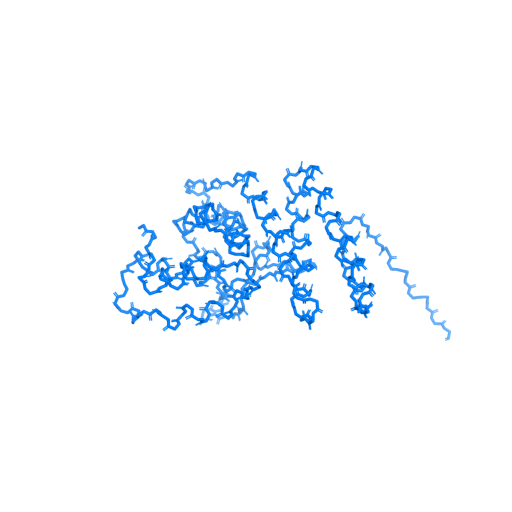 -20.133 -4.495 1.00 98.00 190 ALA A N 1
ATOM 1521 C CA . ALA A 1 190 ? 10.044 -20.209 -5.289 1.00 98.00 190 ALA A CA 1
ATOM 1522 C C . ALA A 1 190 ? 9.892 -19.575 -6.684 1.00 98.00 190 ALA A C 1
ATOM 1524 O O . ALA A 1 190 ? 10.811 -18.919 -7.168 1.00 98.00 190 ALA A O 1
ATOM 1525 N N . THR A 1 191 ? 8.727 -19.725 -7.319 1.00 98.06 191 THR A N 1
ATOM 1526 C CA . THR A 1 191 ? 8.468 -19.136 -8.637 1.00 98.06 191 THR A CA 1
ATOM 1527 C C . THR A 1 191 ? 8.430 -17.613 -8.557 1.00 98.06 191 THR A C 1
ATOM 1529 O O . THR A 1 191 ? 9.025 -16.938 -9.398 1.00 98.06 191 THR A O 1
ATOM 1532 N N . LEU A 1 192 ? 7.772 -17.060 -7.539 1.00 98.00 192 LEU A N 1
ATOM 1533 C CA . LEU A 1 192 ? 7.715 -15.617 -7.329 1.00 98.00 192 LEU A CA 1
ATOM 1534 C C . LEU A 1 192 ? 9.069 -15.037 -6.901 1.00 98.00 192 LEU A C 1
ATOM 1536 O O . LEU A 1 192 ? 9.432 -13.959 -7.362 1.00 98.00 192 LEU A O 1
ATOM 1540 N N . VAL A 1 193 ? 9.848 -15.768 -6.097 1.00 98.38 193 VAL A N 1
ATOM 1541 C CA . VAL A 1 193 ? 11.220 -15.388 -5.724 1.00 98.38 193 VAL A CA 1
ATOM 1542 C C . VAL A 1 193 ? 12.089 -15.224 -6.969 1.00 98.38 193 VAL A C 1
ATOM 1544 O O . VAL A 1 193 ? 12.746 -14.197 -7.127 1.00 98.38 193 VAL A O 1
ATOM 1547 N N . GLU A 1 194 ? 12.071 -16.195 -7.882 1.00 98.00 194 GLU A N 1
ATOM 1548 C CA . GLU A 1 194 ? 12.873 -16.117 -9.108 1.00 98.00 194 GLU A CA 1
ATOM 1549 C C . GLU A 1 194 ? 12.395 -15.000 -10.045 1.00 98.00 194 GLU A C 1
ATOM 1551 O O . GLU A 1 194 ? 13.216 -14.288 -10.628 1.00 98.00 194 GLU A O 1
ATOM 1556 N N . ARG A 1 195 ? 11.078 -14.766 -10.134 1.00 98.06 195 ARG A N 1
ATOM 1557 C CA . ARG A 1 195 ? 10.524 -13.616 -10.868 1.00 98.06 195 ARG A CA 1
ATOM 1558 C C . ARG A 1 195 ? 10.991 -12.282 -10.280 1.00 98.06 195 ARG A C 1
ATOM 1560 O O . ARG A 1 195 ? 11.444 -11.428 -11.041 1.00 98.06 195 ARG A O 1
ATOM 1567 N N . ALA A 1 196 ? 10.923 -12.113 -8.960 1.00 97.75 196 ALA A N 1
ATOM 1568 C CA . ALA A 1 196 ? 11.319 -10.879 -8.284 1.00 97.75 196 ALA A CA 1
ATOM 1569 C C . ALA A 1 196 ? 12.823 -10.604 -8.417 1.00 97.75 196 ALA A C 1
ATOM 1571 O O . ALA A 1 196 ? 13.212 -9.494 -8.781 1.00 97.75 196 ALA A O 1
ATOM 1572 N N . LYS A 1 197 ? 13.672 -11.627 -8.237 1.00 96.94 197 LYS A N 1
ATOM 1573 C CA . LYS A 1 197 ? 15.120 -11.521 -8.486 1.00 96.94 197 LYS A CA 1
ATOM 1574 C C . LYS A 1 197 ? 15.414 -11.102 -9.919 1.00 96.94 197 LYS A C 1
ATOM 1576 O O . LYS A 1 197 ? 16.181 -10.170 -10.147 1.00 96.94 197 LYS A O 1
ATOM 1581 N N . LYS A 1 198 ? 14.800 -11.777 -10.897 1.00 96.62 198 LYS A N 1
ATOM 1582 C CA . LYS A 1 198 ? 15.000 -11.458 -12.312 1.00 96.62 198 LYS A CA 1
ATOM 1583 C C . LYS A 1 198 ? 14.605 -10.011 -12.608 1.00 96.62 198 LYS A C 1
ATOM 1585 O O . LYS A 1 198 ? 15.373 -9.310 -13.260 1.00 96.62 198 LYS A O 1
ATOM 1590 N N . ALA A 1 199 ? 13.455 -9.563 -12.103 1.00 96.62 199 ALA A N 1
ATOM 1591 C CA . ALA A 1 199 ? 13.002 -8.185 -12.260 1.00 96.62 199 ALA A CA 1
ATOM 1592 C C . ALA A 1 199 ? 13.996 -7.180 -11.649 1.00 96.62 199 ALA A C 1
ATOM 1594 O O . ALA A 1 199 ? 14.349 -6.208 -12.310 1.00 96.62 199 ALA A O 1
ATOM 1595 N N . ALA A 1 200 ? 14.521 -7.450 -10.448 1.00 93.12 200 ALA A N 1
ATOM 1596 C CA . ALA A 1 200 ? 15.531 -6.607 -9.805 1.00 93.12 200 ALA A CA 1
ATOM 1597 C C . ALA A 1 200 ? 16.841 -6.518 -10.610 1.00 93.12 200 ALA A C 1
ATOM 1599 O O . ALA A 1 200 ? 17.362 -5.421 -10.834 1.00 93.12 200 ALA A O 1
ATOM 1600 N N . PHE A 1 201 ? 17.352 -7.649 -11.111 1.00 91.62 201 PHE A N 1
ATOM 1601 C CA . PHE A 1 201 ? 18.559 -7.670 -11.943 1.00 91.62 201 PHE A CA 1
ATOM 1602 C C . PHE A 1 201 ? 18.364 -6.976 -13.292 1.00 91.62 201 PHE A C 1
ATOM 1604 O O . PHE A 1 201 ? 19.254 -6.252 -13.744 1.00 91.62 201 PHE A O 1
ATOM 1611 N N . ASP A 1 202 ? 17.222 -7.190 -13.946 1.00 93.00 202 ASP A N 1
ATOM 1612 C CA . ASP A 1 202 ? 16.916 -6.548 -15.222 1.00 93.00 202 ASP A CA 1
ATOM 1613 C C . ASP A 1 202 ? 16.752 -5.032 -15.050 1.00 93.00 202 ASP A C 1
ATOM 1615 O O . ASP A 1 202 ? 17.335 -4.276 -15.827 1.00 93.00 202 ASP A O 1
ATOM 1619 N N . PHE A 1 203 ? 16.060 -4.588 -13.994 1.00 91.81 203 PHE A N 1
ATOM 1620 C CA . PHE A 1 203 ? 15.934 -3.173 -13.636 1.00 91.81 203 PHE A CA 1
ATOM 1621 C C . PHE A 1 203 ? 17.308 -2.519 -13.441 1.00 91.81 203 PHE A C 1
ATOM 1623 O O . PHE A 1 203 ? 17.608 -1.495 -14.055 1.00 91.81 203 PHE A O 1
ATOM 1630 N N . ASN A 1 204 ? 18.202 -3.153 -12.672 1.00 87.12 204 ASN A N 1
ATOM 1631 C CA . ASN A 1 204 ? 19.555 -2.633 -12.478 1.00 87.12 204 ASN A CA 1
ATOM 1632 C C . ASN A 1 204 ? 20.360 -2.587 -13.787 1.00 87.12 204 ASN A C 1
ATOM 1634 O O . ASN A 1 204 ? 21.051 -1.603 -14.057 1.00 87.12 204 ASN A O 1
ATOM 1638 N N . ARG A 1 205 ? 20.262 -3.629 -14.624 1.00 88.00 205 ARG A N 1
ATOM 1639 C CA . ARG A 1 205 ? 20.953 -3.679 -15.920 1.00 88.00 205 ARG A CA 1
ATOM 1640 C C . ARG A 1 205 ? 20.513 -2.531 -16.828 1.00 88.00 205 ARG A C 1
ATOM 1642 O O . ARG A 1 205 ? 21.373 -1.888 -17.429 1.00 88.00 205 ARG A O 1
ATOM 1649 N N . ILE A 1 206 ? 19.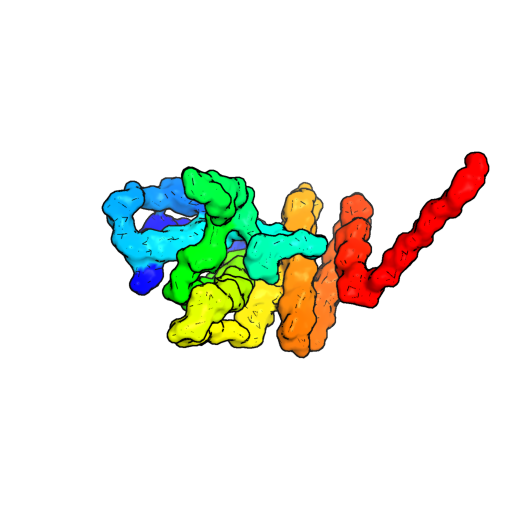206 -2.277 -16.912 1.00 88.56 206 ILE A N 1
ATOM 1650 C CA . ILE A 1 206 ? 18.632 -1.192 -17.719 1.00 88.56 206 ILE A CA 1
ATOM 1651 C C . ILE A 1 206 ? 19.123 0.162 -17.202 1.00 88.56 206 ILE A C 1
ATOM 1653 O O . ILE A 1 206 ? 19.711 0.916 -17.973 1.00 88.56 206 ILE A O 1
ATOM 1657 N N . ASN A 1 207 ? 18.997 0.426 -15.898 1.00 84.31 207 ASN A N 1
ATOM 1658 C CA . ASN A 1 207 ? 19.406 1.705 -15.308 1.00 84.31 207 ASN A CA 1
ATOM 1659 C C . ASN A 1 207 ? 20.905 1.987 -15.489 1.00 84.31 207 ASN A C 1
ATOM 1661 O O . ASN A 1 207 ? 21.312 3.122 -15.734 1.00 84.31 207 ASN A O 1
ATOM 1665 N N . ARG A 1 208 ? 21.755 0.955 -15.417 1.00 82.50 208 ARG A N 1
ATOM 1666 C CA . ARG A 1 208 ? 23.193 1.108 -15.691 1.00 82.50 208 ARG A CA 1
ATOM 1667 C C . ARG A 1 208 ? 23.466 1.413 -17.159 1.00 82.50 208 ARG A C 1
ATOM 1669 O O . ARG A 1 208 ? 24.324 2.246 -17.440 1.00 82.50 208 ARG A O 1
ATOM 1676 N N . ALA A 1 209 ? 22.752 0.767 -18.080 1.00 83.94 209 ALA A N 1
ATOM 1677 C CA . ALA A 1 209 ? 22.888 1.021 -19.513 1.00 83.94 209 ALA A CA 1
ATOM 1678 C C . ALA A 1 209 ? 22.451 2.445 -19.902 1.00 83.94 209 ALA A C 1
ATOM 1680 O O . ALA A 1 209 ? 23.008 3.010 -20.840 1.00 83.94 209 ALA A O 1
ATOM 1681 N N . THR A 1 210 ? 21.516 3.047 -19.160 1.00 82.94 210 THR A N 1
ATOM 1682 C CA . THR A 1 210 ? 21.067 4.436 -19.355 1.00 82.94 210 THR A CA 1
ATOM 1683 C C . THR A 1 210 ? 21.890 5.471 -18.577 1.00 82.94 210 THR A C 1
ATOM 1685 O O . THR A 1 210 ? 21.596 6.661 -18.637 1.00 82.94 210 THR A O 1
ATOM 1688 N N . GLY A 1 211 ? 22.961 5.054 -17.891 1.00 79.06 211 GLY A N 1
ATOM 1689 C CA . GLY A 1 211 ? 23.908 5.955 -17.226 1.00 79.06 211 GLY A CA 1
ATOM 1690 C C . GLY A 1 211 ? 23.624 6.239 -15.747 1.00 79.06 211 GLY A C 1
ATOM 1691 O O . GLY A 1 211 ? 24.390 6.974 -15.124 1.00 79.06 211 GLY A O 1
ATOM 1692 N N . HIS A 1 212 ? 22.605 5.623 -15.137 1.00 73.75 212 HIS A N 1
ATOM 1693 C CA . HIS A 1 212 ? 22.345 5.714 -13.693 1.00 73.75 212 HIS A CA 1
ATOM 1694 C C . HIS A 1 212 ? 23.266 4.763 -12.908 1.00 73.75 212 HIS A C 1
ATOM 1696 O O . HIS A 1 212 ? 22.846 3.782 -12.296 1.00 73.75 212 HIS A O 1
ATOM 1702 N N . THR A 1 213 ? 24.571 5.036 -12.939 1.00 64.06 213 THR A N 1
ATOM 1703 C CA . THR A 1 213 ? 25.603 4.212 -12.284 1.00 64.06 213 THR A CA 1
ATOM 1704 C C . THR A 1 213 ? 25.686 4.436 -10.773 1.00 64.06 213 THR A C 1
ATOM 1706 O O . THR A 1 213 ? 26.137 3.554 -10.044 1.00 64.06 213 THR A O 1
ATOM 1709 N N . GLY A 1 214 ? 25.185 5.574 -10.287 1.00 60.97 214 GLY A N 1
ATOM 1710 C CA . GLY A 1 214 ? 25.069 5.906 -8.867 1.00 60.97 214 GLY A CA 1
ATOM 1711 C C . GLY A 1 214 ? 23.905 5.214 -8.158 1.00 60.97 214 GLY A C 1
ATOM 1712 O O . GLY A 1 214 ? 23.332 5.803 -7.267 1.00 60.97 214 GLY A O 1
ATOM 1713 N N . GLN A 1 215 ? 23.483 4.022 -8.574 1.00 62.56 215 GLN A N 1
ATOM 1714 C CA . GLN A 1 215 ? 22.458 3.229 -7.873 1.00 62.56 215 GLN A CA 1
ATOM 1715 C C . GLN A 1 215 ? 23.004 1.862 -7.436 1.00 62.56 215 GLN A C 1
ATOM 1717 O O . GLN A 1 215 ? 22.254 0.988 -7.017 1.00 62.56 215 GLN A O 1
ATOM 1722 N N . TRP A 1 216 ? 24.320 1.649 -7.545 1.00 54.62 216 TRP A N 1
ATOM 1723 C CA . TRP A 1 216 ? 24.942 0.346 -7.305 1.00 54.62 216 TRP A CA 1
ATOM 1724 C C . TRP A 1 216 ? 24.865 -0.115 -5.838 1.00 54.62 216 TRP A C 1
ATOM 1726 O O . TRP A 1 216 ? 24.704 -1.307 -5.605 1.00 54.62 216 TRP A O 1
ATOM 1736 N N . TRP A 1 217 ? 24.851 0.813 -4.869 1.00 56.44 217 TRP A N 1
ATOM 1737 C CA . TRP A 1 217 ? 24.699 0.487 -3.439 1.00 56.44 217 TRP A CA 1
ATOM 1738 C C . TRP A 1 217 ? 23.359 -0.173 -3.094 1.00 56.44 217 TRP A C 1
ATOM 1740 O O . TRP A 1 217 ? 23.238 -0.801 -2.052 1.00 56.44 217 TRP A O 1
ATOM 1750 N N . LEU A 1 218 ? 22.346 -0.038 -3.955 1.00 59.38 218 LEU A N 1
ATOM 1751 C CA . LEU A 1 218 ? 21.035 -0.636 -3.723 1.00 59.38 218 LEU A CA 1
ATOM 1752 C C . LEU A 1 218 ? 21.089 -2.173 -3.773 1.00 59.38 218 LEU A C 1
ATOM 1754 O O . LEU A 1 218 ? 20.313 -2.816 -3.075 1.00 59.38 218 LEU A O 1
ATOM 1758 N N . ILE A 1 219 ? 22.023 -2.754 -4.543 1.00 56.31 219 ILE A N 1
ATOM 1759 C CA . ILE A 1 219 ? 22.234 -4.210 -4.613 1.00 56.31 219 ILE A CA 1
ATOM 1760 C C . ILE A 1 219 ? 22.914 -4.738 -3.342 1.00 56.31 219 ILE A C 1
ATOM 1762 O O . ILE A 1 219 ? 22.503 -5.782 -2.840 1.00 56.31 219 ILE A O 1
ATOM 1766 N N . ASP A 1 220 ? 23.904 -4.020 -2.800 1.00 49.97 220 ASP A N 1
ATOM 1767 C CA . ASP A 1 220 ? 24.659 -4.462 -1.614 1.00 49.97 220 ASP A CA 1
ATOM 1768 C C . ASP A 1 220 ? 23.748 -4.657 -0.379 1.00 49.97 220 ASP A C 1
ATOM 1770 O O . ASP A 1 220 ? 23.980 -5.560 0.426 1.00 49.97 220 ASP A O 1
ATOM 1774 N N . ASP A 1 221 ? 22.656 -3.886 -0.266 1.00 52.12 221 ASP A N 1
ATOM 1775 C CA . ASP A 1 221 ? 21.649 -4.042 0.797 1.00 52.12 221 ASP A CA 1
ATOM 1776 C C . ASP A 1 221 ? 20.808 -5.333 0.664 1.00 52.12 221 ASP A C 1
ATOM 1778 O O . ASP A 1 221 ? 20.288 -5.833 1.664 1.00 52.12 221 ASP A O 1
ATOM 1782 N N . GLN A 1 222 ? 20.677 -5.912 -0.538 1.00 49.41 222 GLN A N 1
ATOM 1783 C CA . GLN A 1 222 ? 19.919 -7.157 -0.748 1.00 49.41 222 GLN A CA 1
ATOM 1784 C C . GLN A 1 222 ? 20.730 -8.418 -0.407 1.00 49.41 222 GLN A C 1
ATOM 1786 O O . GLN A 1 222 ? 20.155 -9.399 0.072 1.00 49.41 222 GLN A O 1
ATOM 1791 N N . ASP A 1 223 ? 22.054 -8.388 -0.581 1.00 41.78 223 ASP A N 1
ATOM 1792 C CA . ASP A 1 223 ? 22.945 -9.516 -0.264 1.00 41.78 223 ASP A CA 1
ATOM 1793 C C . ASP A 1 223 ? 23.236 -9.635 1.252 1.00 41.78 223 ASP A C 1
ATOM 1795 O O . ASP A 1 223 ? 23.548 -10.716 1.766 1.00 41.78 223 ASP A O 1
ATOM 1799 N N . GLY A 1 224 ? 23.053 -8.546 2.009 1.00 37.62 224 GLY A N 1
ATOM 1800 C CA . GLY A 1 224 ? 23.260 -8.490 3.463 1.00 37.62 224 GLY A CA 1
ATOM 1801 C C . GLY A 1 224 ? 22.249 -9.281 4.306 1.00 37.62 224 GLY A C 1
ATOM 1802 O O . GLY A 1 224 ? 22.510 -9.553 5.478 1.00 37.62 224 GLY A O 1
ATOM 1803 N N . ALA A 1 225 ? 21.126 -9.726 3.730 1.00 40.72 225 ALA A N 1
ATOM 1804 C CA . ALA A 1 225 ? 20.137 -10.556 4.428 1.00 40.72 225 ALA A CA 1
ATOM 1805 C C . ALA A 1 225 ? 20.608 -12.008 4.686 1.00 40.72 225 ALA A C 1
ATOM 1807 O O . ALA A 1 225 ? 19.891 -12.781 5.326 1.00 40.72 225 ALA A O 1
ATOM 1808 N N . GLY A 1 226 ? 21.804 -12.388 4.213 1.00 36.28 226 GLY A N 1
ATOM 1809 C CA . GLY A 1 226 ? 22.365 -13.734 4.375 1.00 36.28 226 GLY A CA 1
ATOM 1810 C C . GLY A 1 226 ? 23.857 -13.819 4.714 1.00 36.28 226 GLY A C 1
ATOM 1811 O O . GLY A 1 226 ? 24.353 -14.930 4.892 1.00 36.28 226 GLY A O 1
ATOM 1812 N N . ALA A 1 227 ? 24.581 -12.704 4.832 1.00 32.97 227 ALA A N 1
ATOM 1813 C CA . ALA A 1 227 ? 26.009 -12.732 5.137 1.00 32.97 227 ALA A CA 1
ATOM 1814 C C . ALA A 1 227 ? 26.384 -11.648 6.151 1.00 32.97 227 ALA A C 1
ATOM 1816 O O . ALA A 1 227 ? 26.519 -10.471 5.824 1.00 32.97 227 ALA A O 1
ATOM 1817 N N . SER A 1 228 ? 26.612 -12.063 7.396 1.00 33.09 228 SER A N 1
ATOM 1818 C CA . SER A 1 228 ? 27.416 -11.310 8.352 1.00 33.09 228 SER A CA 1
ATOM 1819 C C . SER A 1 228 ? 28.829 -11.177 7.781 1.00 33.09 228 SER A C 1
ATOM 1821 O O . SER A 1 228 ? 29.668 -12.060 7.943 1.00 33.09 228 SER A O 1
ATOM 1823 N N . VAL A 1 229 ? 29.096 -10.078 7.081 1.00 36.38 229 VAL A N 1
ATOM 1824 C CA . VAL A 1 229 ? 30.465 -9.685 6.758 1.00 36.38 229 VAL A CA 1
ATOM 1825 C C . VAL A 1 229 ? 31.030 -9.022 8.008 1.00 36.38 229 VAL A C 1
ATOM 1827 O O . VAL A 1 229 ? 30.710 -7.875 8.329 1.00 36.38 229 VAL A O 1
ATOM 1830 N N . GLU A 1 230 ? 31.843 -9.773 8.751 1.00 32.66 230 GLU A N 1
ATOM 1831 C CA . GLU A 1 230 ? 32.749 -9.208 9.748 1.00 32.66 230 GLU A CA 1
ATOM 1832 C C . GLU A 1 230 ? 33.557 -8.089 9.085 1.00 32.66 230 GLU A C 1
ATOM 1834 O O . GLU A 1 230 ? 34.349 -8.320 8.169 1.00 32.66 230 GLU A O 1
ATOM 1839 N N . ARG A 1 231 ? 33.349 -6.849 9.537 1.00 36.94 231 ARG A N 1
ATOM 1840 C CA . ARG A 1 231 ? 34.256 -5.757 9.186 1.00 36.94 231 ARG A CA 1
ATOM 1841 C C . ARG A 1 231 ? 35.602 -6.057 9.851 1.00 36.94 231 ARG A C 1
ATOM 1843 O O . ARG A 1 231 ? 35.612 -6.284 11.063 1.00 36.94 231 ARG A O 1
ATOM 1850 N N . PRO A 1 232 ? 36.733 -6.024 9.130 1.00 36.91 232 PRO A N 1
ATOM 1851 C CA . PRO A 1 232 ? 38.025 -6.136 9.779 1.00 36.91 232 PRO A CA 1
ATOM 1852 C C . PRO A 1 232 ? 38.236 -4.920 10.687 1.00 36.91 232 PRO A C 1
ATOM 1854 O O . PRO A 1 232 ? 38.099 -3.776 10.247 1.00 36.91 232 PRO A O 1
ATOM 1857 N N . SER A 1 233 ? 38.564 -5.177 11.955 1.00 40.28 233 SER A N 1
ATOM 1858 C CA . SER A 1 233 ? 39.001 -4.144 12.896 1.00 40.28 233 SER A CA 1
ATOM 1859 C C . SER A 1 233 ? 40.172 -3.349 12.311 1.00 40.28 233 SER A C 1
ATOM 1861 O O . SER A 1 233 ? 41.098 -3.957 11.765 1.00 40.28 233 SER A O 1
ATOM 1863 N N . PRO A 1 234 ? 40.195 -2.012 12.457 1.00 37.53 234 PRO A N 1
ATOM 1864 C CA . PRO A 1 234 ? 41.381 -1.241 12.127 1.00 37.53 234 PRO A CA 1
ATOM 1865 C C . PRO A 1 234 ? 42.523 -1.678 13.051 1.00 37.53 234 PRO A C 1
ATOM 1867 O O . PRO A 1 234 ? 42.381 -1.693 14.276 1.00 37.53 234 PRO A O 1
ATOM 1870 N N . ALA A 1 235 ? 43.648 -2.071 12.452 1.00 45.50 235 ALA A N 1
ATOM 1871 C CA . ALA A 1 235 ? 44.866 -2.379 13.186 1.00 45.50 235 ALA A CA 1
ATOM 1872 C C . ALA A 1 235 ? 45.311 -1.148 14.001 1.00 45.50 235 ALA A C 1
ATOM 1874 O O . ALA A 1 235 ? 45.197 -0.018 13.514 1.00 45.50 235 ALA A O 1
ATOM 1875 N N . PRO A 1 236 ? 45.805 -1.333 15.236 1.00 42.75 236 PRO A N 1
ATOM 1876 C CA . PRO A 1 236 ? 46.217 -0.219 16.069 1.00 42.75 236 PRO A CA 1
ATOM 1877 C C . PRO A 1 236 ? 47.523 0.381 15.537 1.00 42.75 236 PRO A C 1
ATOM 1879 O O . PRO A 1 236 ? 48.522 -0.321 15.447 1.00 42.75 236 PRO A O 1
ATOM 1882 N N . GLY A 1 237 ? 47.471 1.677 15.223 1.00 50.84 237 GLY A N 1
ATOM 1883 C CA . GLY A 1 237 ? 48.555 2.660 15.330 1.00 50.84 237 GLY A CA 1
ATOM 1884 C C . GLY A 1 237 ? 49.923 2.347 14.711 1.00 50.84 237 GLY A C 1
ATOM 1885 O O . GLY A 1 237 ? 50.673 1.512 15.213 1.00 50.84 237 GLY A O 1
ATOM 1886 N N . ALA A 1 238 ? 50.309 3.178 13.743 1.00 36.62 238 ALA A N 1
ATOM 1887 C CA . ALA A 1 238 ? 51.682 3.653 13.575 1.00 36.62 238 ALA A CA 1
ATOM 1888 C C . ALA A 1 238 ? 51.644 5.152 13.256 1.00 36.62 238 ALA A C 1
ATOM 1890 O O . ALA A 1 238 ? 50.782 5.541 12.434 1.00 36.62 238 ALA A O 1
#